Protein AF-A0A843CAL1-F1 (afdb_monomer)

Radius of gyration: 23.42 Å; Cα contacts (8 Å, |Δi|>4): 495; chains: 1; bounding box: 59×34×55 Å

Foldseek 3Di:
DVVCVVVVLWDKDFFWWKWKDFPNHTDDIFRFKKKKFDPDPPWWKWKWKDKQNHTPDTWTARIKMKTGLVNCPPVVVVQPGDRHFRPDQWIKMAGRGTPDPPGDIDIGGLQMKIKIFQIDTPHWMWIQGNNPDIDTHDTMMIIHIDPPTDIDIGNDPCPGPVNVVCVVVVVVVVLVPDDPLLNLLLVCCVVPPKDFLVVSCVVSVDPSVSSVVSVVVCVVVQQKDWDQDPVHNVTIIIHGDPDD

pLDDT: mean 89.22, std 11.06, range [35.75, 98.69]

Solvent-accessible surface area (backbone atoms only — not comparable to full-atom values): 13207 Å² total; per-residue (Å²): 107,71,70,40,64,77,63,61,57,54,48,79,46,73,32,70,25,40,25,37,27,49,67,87,40,79,57,79,64,30,61,26,30,44,32,40,30,35,72,46,90,99,36,58,23,37,33,32,40,26,50,69,88,40,79,76,49,74,51,50,14,42,26,41,36,43,25,26,26,64,14,15,73,47,66,44,36,77,59,70,36,73,73,48,56,56,85,52,73,38,30,37,38,36,62,29,74,45,74,56,85,82,73,64,68,44,78,44,56,33,86,43,46,36,35,42,31,71,42,44,44,96,75,50,32,29,39,33,39,62,85,70,52,75,41,83,47,74,40,34,40,40,40,34,65,31,84,76,56,47,80,45,81,38,76,55,87,75,71,37,70,65,43,58,45,51,52,51,52,50,50,49,52,54,56,66,72,44,58,68,65,35,51,52,51,52,52,50,29,68,78,69,38,69,37,36,68,67,53,47,22,67,75,67,72,43,56,65,68,54,46,52,51,22,49,50,55,34,44,75,72,51,53,31,44,82,42,70,30,91,91,42,76,89,42,57,26,39,32,67,44,83,86,129

Sequence (244 aa):
YVRILKKQNYAVEEVPRIGVKIDGKNVYPVLNDVAVFSSKSAMLMEHTLRVNDEEVWHDNSDGIIVSTPIGSSAYSMSAGGPMLFQDSGVFEIISVNSLDITRRPIIVSNTSSIQISDISARLHCEVVLDGLDRYKVTNMVECTQFFPPAKIIRLKKDSTAISALAKKVHLAGELLSMPPSSKLLLKTLEYEGALTQKDLSNKTLLPDRTVRLALSHLLKKGYVKKKVSIRDARQKIYEITKIE

Mean predicted aligned error: 11.41 Å

Nearest PDB structures (foldseek):
  1y3h-assembly1_A-2  TM=9.037E-01  e=2.519E-16  Mycobacterium tuberculosis
  1u0t-assembly1_A-2  TM=8.923E-01  e=2.382E-16  Mycobacterium tuberculosis
  1u0t-assembly1_B-2  TM=8.978E-01  e=4.397E-16  Mycobacterium tuberculosis
  1u0r-assembly1_A  TM=9.012E-01  e=1.199E-15  Mycobacterium tuberculosis
  4hao-assembly1_A  TM=8.951E-01  e=8.434E-15  Yersinia pestis CO92

Secondary structure (DSSP, 8-state):
-HHHHHTT-SEEEEEEEEEEEETTEE---BSSEEEEEESSTT--EEEEEEETTEEEEEEEESEEEEE-TTGGGTHHHHTTPPP--TT-SEEEEEEES-S-TT---EEEETTS-EEEEEEEESS-EEEEETTTEEEEESS-EEEEEEEEEEEEEES-TT-SHHHHHHHHHHHHHHHHTS-HHHHHHHHHHHHH-SEEHHHHHHHH---HHHHHHHHHHHHHTTSEEEEE-SS-TTSEEEEE----

Structure (mmCIF, N/CA/C/O backbone):
data_AF-A0A843CAL1-F1
#
_entry.id   AF-A0A843CAL1-F1
#
loop_
_atom_site.group_PDB
_atom_site.id
_atom_site.type_symbol
_atom_site.label_atom_id
_atom_site.label_alt_id
_atom_site.label_comp_id
_atom_site.label_asym_id
_atom_site.label_entity_id
_atom_site.label_seq_id
_atom_site.pdbx_PDB_ins_code
_atom_site.Cartn_x
_atom_site.Cartn_y
_atom_site.Cartn_z
_atom_site.occupancy
_atom_site.B_iso_or_equiv
_atom_site.auth_seq_id
_atom_site.auth_comp_id
_atom_site.auth_asym_id
_atom_site.auth_atom_id
_atom_site.pdbx_PDB_model_num
ATOM 1 N N . TYR A 1 1 ? 1.049 12.323 -26.652 1.00 63.19 1 TYR A N 1
ATOM 2 C CA . TYR A 1 1 ? -0.005 12.275 -25.617 1.00 63.19 1 TYR A CA 1
ATOM 3 C C . TYR A 1 1 ? -1.211 13.162 -25.921 1.00 63.19 1 TYR A C 1
ATOM 5 O O . TYR A 1 1 ? -2.282 12.610 -26.120 1.00 63.19 1 TYR A O 1
ATOM 13 N N . VAL A 1 2 ? -1.069 14.486 -26.086 1.00 76.19 2 VAL A N 1
ATOM 14 C CA . VAL A 1 2 ? -2.211 15.400 -26.358 1.00 76.19 2 VAL A CA 1
ATOM 15 C C . VAL A 1 2 ? -3.078 14.974 -27.557 1.00 76.19 2 VAL A C 1
ATOM 17 O O . VAL A 1 2 ? -4.299 14.990 -27.473 1.00 76.19 2 VAL A O 1
ATOM 20 N N . ARG A 1 3 ? -2.469 14.514 -28.661 1.00 76.25 3 ARG A N 1
ATOM 21 C CA . ARG A 1 3 ? -3.200 14.017 -29.846 1.00 76.25 3 ARG A CA 1
ATOM 22 C C . ARG A 1 3 ? -3.993 12.727 -29.587 1.00 76.25 3 ARG A C 1
ATOM 24 O O . ARG A 1 3 ? -5.002 12.517 -30.241 1.00 76.25 3 ARG A O 1
ATOM 31 N N . ILE A 1 4 ? -3.532 11.879 -28.664 1.00 73.44 4 ILE A N 1
ATOM 32 C CA . ILE A 1 4 ? -4.195 10.620 -28.275 1.00 73.44 4 ILE A CA 1
ATOM 33 C C . ILE A 1 4 ? -5.417 10.938 -27.410 1.00 73.44 4 ILE A C 1
ATOM 35 O O . ILE A 1 4 ? -6.506 10.460 -27.706 1.00 73.44 4 ILE A O 1
ATOM 39 N N . LEU A 1 5 ? -5.248 11.825 -26.421 1.00 78.69 5 LEU A N 1
ATOM 40 C CA . LEU A 1 5 ? -6.336 12.310 -25.567 1.00 78.69 5 LEU A CA 1
ATOM 41 C C . LEU A 1 5 ? -7.420 13.026 -26.384 1.00 78.69 5 LEU A C 1
ATOM 43 O O . LEU A 1 5 ? -8.595 12.711 -26.246 1.00 78.69 5 LEU A O 1
ATOM 47 N N . LYS A 1 6 ? -7.031 13.916 -27.311 1.00 79.94 6 LYS A N 1
ATOM 48 C CA . LYS A 1 6 ? -7.974 14.599 -28.219 1.00 79.94 6 LYS A CA 1
ATOM 49 C C . LYS A 1 6 ? -8.737 13.645 -29.142 1.00 79.94 6 LYS A C 1
ATOM 51 O O . LYS A 1 6 ? -9.849 13.958 -29.537 1.00 79.94 6 LYS A O 1
ATOM 56 N N . LYS A 1 7 ? -8.135 12.510 -29.504 1.00 84.31 7 LYS A N 1
ATOM 57 C CA . LYS A 1 7 ? -8.769 11.464 -30.321 1.00 84.31 7 LYS A CA 1
ATOM 58 C C . LYS A 1 7 ? -9.533 10.429 -29.487 1.00 84.31 7 LYS A C 1
ATOM 60 O O . LYS A 1 7 ? -10.014 9.467 -30.068 1.00 84.31 7 LYS A O 1
ATOM 65 N N . GLN A 1 8 ? -9.581 10.591 -28.160 1.00 80.25 8 GLN A N 1
ATOM 66 C CA . GLN A 1 8 ? -10.162 9.632 -27.215 1.00 80.25 8 GLN A CA 1
ATOM 67 C C . GLN A 1 8 ? -9.675 8.188 -27.410 1.00 80.25 8 GLN A C 1
ATOM 69 O O . GLN A 1 8 ? -10.385 7.229 -27.132 1.00 80.25 8 GLN A O 1
ATOM 74 N N . ASN A 1 9 ? -8.436 8.020 -27.882 1.00 84.38 9 ASN A N 1
ATOM 75 C CA . ASN A 1 9 ? -7.860 6.697 -28.096 1.00 84.38 9 ASN A CA 1
ATOM 76 C C . ASN A 1 9 ? -7.212 6.194 -26.798 1.00 84.38 9 ASN A C 1
ATOM 78 O O . ASN A 1 9 ? -5.986 6.140 -26.682 1.00 84.38 9 ASN A O 1
ATOM 82 N N . TYR A 1 10 ? -8.048 5.938 -25.796 1.00 84.31 10 TYR A N 1
ATOM 83 C CA . TYR A 1 10 ? -7.664 5.432 -24.485 1.00 84.31 10 TYR A CA 1
ATOM 84 C C . TYR A 1 10 ? -8.810 4.625 -23.870 1.00 84.31 10 TYR A C 1
ATOM 86 O O . TYR A 1 10 ? -9.975 4.840 -24.197 1.00 84.31 10 TYR A O 1
ATOM 94 N N . ALA A 1 11 ? -8.480 3.719 -22.956 1.00 84.25 11 ALA A N 1
ATOM 95 C CA . ALA A 1 11 ? -9.464 3.066 -22.102 1.00 84.25 11 ALA A CA 1
ATOM 96 C C . ALA A 1 11 ? -9.581 3.825 -20.774 1.00 84.25 11 ALA A C 1
ATOM 98 O O . ALA A 1 11 ? -8.605 4.416 -20.307 1.00 84.25 11 ALA A O 1
ATOM 99 N N . VAL A 1 12 ? -10.770 3.824 -20.178 1.00 87.62 12 VAL A N 1
ATOM 100 C CA . VAL A 1 12 ? -10.981 4.293 -18.805 1.00 87.62 12 VAL A CA 1
ATOM 101 C C . VAL A 1 12 ? -11.225 3.065 -17.946 1.00 87.62 12 VAL A C 1
ATOM 103 O O . VAL A 1 12 ? -12.115 2.277 -18.249 1.00 87.62 12 VAL A O 1
ATOM 106 N N . GLU A 1 13 ? -10.428 2.908 -16.900 1.00 87.19 13 GLU A N 1
ATOM 107 C CA . GLU A 1 13 ? -10.582 1.857 -15.900 1.00 87.19 13 GLU A CA 1
ATOM 108 C C . GLU A 1 13 ? -11.076 2.474 -14.598 1.00 87.19 13 GLU A C 1
ATOM 110 O O . GLU A 1 13 ? -10.619 3.548 -14.192 1.00 87.19 13 GLU A O 1
ATOM 115 N N . GLU A 1 14 ? -12.013 1.791 -13.954 1.00 90.75 14 GLU A N 1
ATOM 116 C CA . GLU A 1 14 ? -12.474 2.143 -12.620 1.00 90.75 14 GLU A CA 1
ATOM 117 C C . GLU A 1 14 ? -11.695 1.331 -11.598 1.00 90.75 14 GLU A C 1
ATOM 119 O O . GLU A 1 14 ? -11.554 0.118 -11.733 1.00 90.75 14 GLU A O 1
ATOM 124 N N . VAL A 1 15 ? -11.170 2.014 -10.587 1.00 91.31 15 VAL A N 1
ATOM 125 C CA . VAL A 1 15 ? -10.341 1.396 -9.556 1.00 91.31 15 VAL A CA 1
ATOM 126 C C . VAL A 1 15 ? -10.897 1.725 -8.173 1.00 91.31 15 VAL A C 1
ATOM 128 O O . VAL A 1 15 ? -11.398 2.841 -7.957 1.00 91.31 15 VAL A O 1
ATOM 131 N N . PRO A 1 16 ? -10.860 0.762 -7.237 1.00 94.19 16 PRO A N 1
ATOM 132 C CA . PRO A 1 16 ? -11.444 0.943 -5.919 1.00 94.19 16 PRO A CA 1
ATOM 133 C C . PRO A 1 16 ? -10.680 1.999 -5.117 1.00 94.19 16 PRO A C 1
ATOM 135 O O . PRO A 1 16 ? -9.477 2.195 -5.290 1.00 94.19 16 PRO A O 1
ATOM 138 N N . ARG A 1 17 ? -11.406 2.667 -4.220 1.00 96.12 17 ARG A N 1
ATOM 139 C CA . ARG A 1 17 ? -10.867 3.593 -3.221 1.00 96.12 17 ARG A CA 1
ATOM 140 C C . ARG A 1 17 ? -11.286 3.139 -1.833 1.00 96.12 17 ARG A C 1
ATOM 142 O O . ARG A 1 17 ? -12.356 2.541 -1.690 1.00 96.12 17 ARG A O 1
ATOM 149 N N . ILE A 1 18 ? -10.480 3.467 -0.830 1.00 98.06 18 ILE A N 1
ATOM 150 C CA . ILE A 1 18 ? -10.823 3.212 0.571 1.00 98.06 18 ILE A CA 1
ATOM 151 C C . ILE A 1 18 ? -11.422 4.488 1.154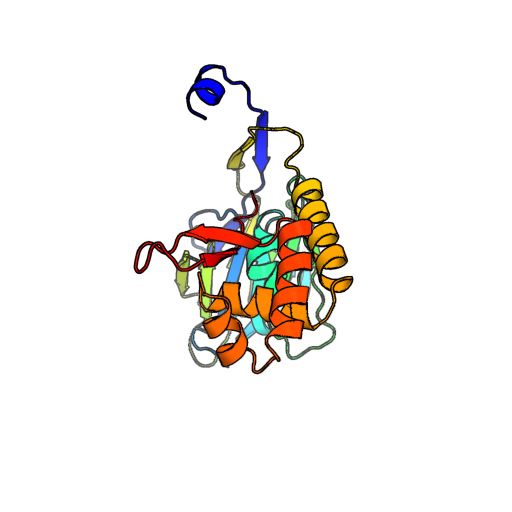 1.00 98.06 18 ILE A C 1
ATOM 153 O O . ILE A 1 18 ? -10.845 5.570 1.052 1.00 98.06 18 ILE A O 1
ATOM 157 N N . GLY A 1 19 ? -12.605 4.358 1.737 1.00 98.12 19 GLY A N 1
ATOM 158 C CA . GLY A 1 19 ? -13.254 5.370 2.553 1.00 98.12 19 GLY A CA 1
ATOM 159 C C . GLY A 1 19 ? -12.788 5.197 3.983 1.00 98.12 19 GLY A C 1
ATOM 160 O O . GLY A 1 19 ? -12.752 4.073 4.482 1.00 98.12 19 GLY A O 1
ATOM 161 N N . VAL A 1 20 ? -12.412 6.304 4.616 1.00 98.38 20 VAL A N 1
ATOM 162 C CA . VAL A 1 20 ? -11.724 6.278 5.903 1.00 98.38 20 VAL A CA 1
ATOM 163 C C . VAL A 1 20 ? -12.482 7.120 6.909 1.00 98.38 20 VAL A C 1
ATOM 165 O O . VAL A 1 20 ? -12.885 8.255 6.628 1.00 98.38 20 VAL A O 1
ATOM 168 N N . LYS A 1 21 ? -12.633 6.571 8.107 1.00 98.38 21 LYS A N 1
ATOM 169 C CA . LYS A 1 21 ? -13.172 7.276 9.259 1.00 98.38 21 LYS A CA 1
ATOM 170 C C . LYS A 1 21 ? -12.211 7.112 10.427 1.00 98.38 21 LYS A C 1
ATOM 172 O O . LYS A 1 21 ? -11.836 5.996 10.768 1.00 98.38 21 LYS A O 1
ATOM 177 N N . ILE A 1 22 ? -11.807 8.224 11.024 1.00 98.19 22 ILE A N 1
ATOM 178 C CA . ILE A 1 22 ? -10.842 8.266 12.126 1.00 98.19 22 ILE A CA 1
ATOM 179 C C . ILE A 1 22 ? -11.568 8.817 13.347 1.00 98.19 22 ILE A C 1
ATOM 181 O O . ILE A 1 22 ? -12.133 9.911 13.282 1.00 98.19 22 ILE A O 1
ATOM 185 N N . ASP A 1 23 ? -11.599 8.049 14.436 1.00 97.31 23 ASP A N 1
ATOM 186 C CA . ASP A 1 23 ? -12.305 8.389 15.679 1.00 97.31 23 ASP A CA 1
ATOM 187 C C . ASP A 1 23 ? -13.742 8.894 15.426 1.00 97.31 23 ASP A C 1
ATOM 189 O O . ASP A 1 23 ? -14.199 9.901 15.971 1.00 97.31 23 ASP A O 1
ATOM 193 N N . GLY A 1 24 ? -14.455 8.225 14.516 1.00 95.94 24 GLY A N 1
ATOM 194 C CA . GLY A 1 24 ? -15.832 8.565 14.163 1.00 95.94 24 GLY A CA 1
ATOM 195 C C . GLY A 1 24 ? -16.002 9.703 13.141 1.00 95.94 24 GLY A C 1
ATOM 196 O O . GLY A 1 24 ? -17.131 9.972 12.728 1.00 95.94 24 GLY A O 1
ATOM 197 N N . LYS A 1 25 ? -14.925 10.352 12.682 1.00 96.88 25 LYS A N 1
ATOM 198 C CA . LYS A 1 25 ? -14.975 11.438 11.688 1.00 96.88 25 LYS A CA 1
ATOM 199 C C . LYS A 1 25 ? -14.538 10.961 10.309 1.00 96.88 25 LYS A C 1
ATOM 201 O O . LYS A 1 25 ? -13.462 10.391 10.164 1.00 96.88 25 LYS A O 1
ATOM 206 N N . ASN A 1 26 ? -15.349 11.241 9.291 1.00 96.69 26 ASN A N 1
ATOM 207 C CA . ASN A 1 26 ? -14.985 10.954 7.904 1.00 96.69 26 ASN A CA 1
ATOM 208 C C . ASN A 1 26 ? -13.831 11.855 7.454 1.00 96.69 26 ASN A C 1
ATOM 210 O O . ASN A 1 26 ? -13.848 13.063 7.705 1.00 96.69 26 ASN A O 1
ATOM 214 N N . VAL A 1 27 ? -12.871 11.267 6.748 1.00 96.19 27 VAL A N 1
ATOM 215 C CA . VAL A 1 27 ? -11.785 11.984 6.069 1.00 96.19 27 VAL A CA 1
ATOM 216 C C . VAL A 1 27 ? -11.822 11.691 4.568 1.00 96.19 27 VAL A C 1
ATOM 218 O O . VAL A 1 27 ? -12.734 11.023 4.072 1.00 96.19 27 VAL A O 1
ATOM 221 N N . TYR A 1 28 ? -10.871 12.246 3.816 1.00 93.31 28 TYR A N 1
ATOM 222 C CA . TYR A 1 28 ? -10.809 12.030 2.375 1.00 93.31 28 TYR A CA 1
ATOM 223 C C . TYR A 1 28 ? -10.534 10.557 2.036 1.00 93.31 28 TYR A C 1
ATOM 225 O O . TYR A 1 28 ? -9.773 9.894 2.744 1.00 93.31 28 TYR A O 1
ATOM 233 N N . PRO A 1 29 ? -11.142 10.034 0.957 1.00 96.44 29 PRO A N 1
ATOM 234 C CA . PRO A 1 29 ? -10.864 8.684 0.500 1.00 96.44 29 PRO A CA 1
ATOM 235 C C . PRO A 1 29 ? -9.468 8.595 -0.114 1.00 96.44 29 PRO A C 1
ATOM 237 O O . PRO A 1 29 ? -9.009 9.538 -0.761 1.00 96.44 29 PRO A O 1
ATOM 240 N N . VAL A 1 30 ? -8.853 7.425 0.009 1.00 96.75 30 VAL A N 1
ATOM 241 C CA . VAL A 1 30 ? -7.492 7.160 -0.471 1.00 96.75 30 VAL A CA 1
ATOM 242 C C . VAL A 1 30 ? -7.480 6.214 -1.665 1.00 96.75 30 VAL A C 1
ATOM 244 O O . VAL A 1 30 ? -8.412 5.420 -1.861 1.00 96.75 30 VAL A O 1
ATOM 247 N N . LEU A 1 31 ? -6.433 6.314 -2.484 1.00 95.38 31 LEU A N 1
ATOM 248 C CA . LEU A 1 31 ? -6.256 5.491 -3.680 1.00 95.38 31 LEU A CA 1
ATOM 249 C C . LEU A 1 31 ? -5.380 4.260 -3.427 1.00 95.38 31 LEU A C 1
ATOM 251 O O . LEU A 1 31 ? -5.664 3.206 -3.991 1.00 95.38 31 LEU A O 1
ATOM 255 N N . ASN A 1 32 ? -4.331 4.386 -2.620 1.00 95.75 32 ASN A N 1
ATOM 256 C CA . ASN A 1 32 ? -3.344 3.349 -2.352 1.00 95.75 32 ASN A CA 1
ATOM 257 C C . ASN A 1 32 ? -3.617 2.679 -1.012 1.00 95.75 32 ASN A C 1
ATOM 259 O O . ASN A 1 32 ? -3.982 1.508 -0.988 1.00 95.75 32 ASN A O 1
ATOM 263 N N . ASP A 1 33 ? -3.406 3.386 0.092 1.00 97.00 33 ASP A N 1
ATOM 264 C CA . ASP A 1 33 ? -3.388 2.774 1.412 1.00 97.00 33 ASP A CA 1
ATOM 265 C C . ASP A 1 33 ? -3.730 3.739 2.551 1.00 97.00 33 ASP A C 1
ATOM 267 O O . ASP A 1 33 ? -3.554 4.959 2.488 1.00 97.00 33 ASP A O 1
ATOM 271 N N . VAL A 1 34 ? -4.256 3.129 3.610 1.00 98.25 34 VAL A N 1
ATOM 272 C CA . VAL A 1 34 ? -4.423 3.696 4.942 1.00 98.25 34 VAL A CA 1
ATOM 273 C C . VAL A 1 34 ? -3.447 2.963 5.836 1.00 98.25 34 VAL A C 1
ATOM 275 O O . VAL A 1 34 ? -3.546 1.746 5.986 1.00 98.25 34 VAL A O 1
ATOM 278 N N . ALA A 1 35 ? -2.513 3.680 6.435 1.00 97.62 35 ALA A N 1
ATOM 279 C CA . ALA A 1 35 ? -1.532 3.072 7.313 1.00 97.62 35 ALA A CA 1
ATOM 280 C C . ALA A 1 35 ? -1.600 3.694 8.702 1.00 97.62 35 ALA A C 1
ATOM 282 O O . ALA A 1 35 ? -1.586 4.913 8.834 1.00 97.62 35 ALA A O 1
ATOM 283 N N . VAL A 1 36 ? -1.676 2.869 9.736 1.00 97.88 36 VAL A N 1
ATOM 284 C CA . VAL A 1 36 ? -1.662 3.305 11.131 1.00 97.88 36 VAL A CA 1
ATOM 285 C C . VAL A 1 36 ? -0.305 2.952 11.710 1.00 97.88 36 VAL A C 1
ATOM 287 O O . VAL A 1 36 ? 0.088 1.792 11.670 1.00 97.88 36 VAL A O 1
ATOM 290 N N . PHE A 1 37 ? 0.405 3.946 12.231 1.00 96.69 37 PHE A N 1
ATOM 291 C CA . PHE A 1 37 ? 1.724 3.777 12.837 1.00 96.69 37 PHE A CA 1
ATOM 292 C C . PHE A 1 37 ? 1.796 4.461 14.188 1.00 96.69 37 PHE A C 1
ATOM 294 O O . PHE A 1 37 ? 1.088 5.438 14.448 1.00 96.69 37 PHE A O 1
ATOM 301 N N . SER A 1 38 ? 2.743 4.029 15.014 1.00 94.88 38 SER A N 1
ATOM 302 C CA . SER A 1 38 ? 3.204 4.872 16.110 1.00 94.88 38 SER A CA 1
ATOM 303 C C . SER A 1 38 ? 3.835 6.165 15.564 1.00 94.88 38 SER A C 1
ATOM 305 O O . SER A 1 38 ? 4.477 6.196 14.511 1.00 94.88 38 SER A O 1
ATOM 307 N N . SER A 1 39 ? 3.663 7.277 16.280 1.00 92.69 39 SER A N 1
ATOM 308 C CA . SER A 1 39 ? 4.162 8.588 15.837 1.00 92.69 39 SER A CA 1
ATOM 309 C C . SER A 1 39 ? 5.682 8.719 15.852 1.00 92.69 39 SER A C 1
ATOM 311 O O . SER A 1 39 ? 6.245 9.666 15.298 1.00 92.69 39 SER A O 1
ATOM 313 N N . LYS A 1 40 ? 6.368 7.774 16.495 1.00 90.25 40 LYS A N 1
ATOM 314 C CA . LYS A 1 40 ? 7.817 7.751 16.609 1.00 90.25 40 LYS A CA 1
ATOM 315 C C . LYS A 1 40 ? 8.335 6.389 16.183 1.00 90.25 40 LYS A C 1
ATOM 317 O O . LYS A 1 40 ? 7.940 5.372 16.735 1.00 90.25 40 LYS A O 1
ATOM 322 N N . SER A 1 41 ? 9.285 6.408 15.253 1.00 84.19 41 SER A N 1
ATOM 323 C CA . SER A 1 41 ? 9.974 5.204 14.785 1.00 84.19 41 SER A CA 1
ATOM 324 C C . SER A 1 41 ? 10.541 4.376 15.946 1.00 84.19 41 SER A C 1
ATOM 326 O O . SER A 1 41 ? 10.989 4.938 16.953 1.00 84.19 41 SER A O 1
ATOM 328 N N . ALA A 1 42 ? 10.535 3.051 15.774 1.00 80.81 42 ALA A N 1
ATOM 329 C CA . ALA A 1 42 ? 10.950 2.057 16.764 1.00 80.81 42 ALA A CA 1
ATOM 330 C C . ALA A 1 42 ? 10.137 2.088 18.076 1.00 80.81 42 ALA A C 1
ATOM 332 O O . ALA A 1 42 ? 10.659 1.772 19.148 1.00 80.81 42 ALA A O 1
ATOM 333 N N . MET A 1 43 ? 8.863 2.484 18.006 1.00 90.12 43 MET A N 1
ATOM 334 C CA . MET A 1 43 ? 7.900 2.297 19.091 1.00 90.12 43 MET A CA 1
ATOM 335 C C . MET A 1 43 ? 6.751 1.421 18.608 1.00 90.12 43 MET A C 1
ATOM 337 O O . MET A 1 43 ? 6.179 1.681 17.553 1.00 90.12 43 MET A O 1
ATOM 341 N N . LEU A 1 44 ? 6.398 0.422 19.411 1.00 93.94 44 LEU A N 1
ATOM 342 C CA . LEU A 1 44 ? 5.275 -0.455 19.114 1.00 93.94 44 LEU A CA 1
ATOM 343 C C . LEU A 1 44 ? 3.947 0.252 19.394 1.00 93.94 44 LEU A C 1
ATOM 345 O O . LEU A 1 44 ? 3.837 1.053 20.332 1.00 93.94 44 LEU A O 1
ATOM 349 N N . MET A 1 45 ? 2.954 -0.090 18.585 1.00 96.00 45 MET A N 1
ATOM 350 C CA . MET A 1 45 ? 1.547 0.157 18.837 1.00 96.00 45 MET A CA 1
ATOM 351 C C . MET A 1 45 ? 0.797 -1.164 19.008 1.00 96.00 45 MET A C 1
ATOM 353 O O . MET A 1 45 ? 1.015 -2.135 18.278 1.00 96.00 45 MET A O 1
ATOM 357 N N . GLU A 1 46 ? -0.099 -1.161 19.978 1.00 97.25 46 GLU A N 1
ATOM 358 C CA . GLU A 1 46 ? -1.088 -2.192 20.236 1.00 97.25 46 GLU A CA 1
ATOM 359 C C . GLU A 1 46 ? -2.366 -1.851 19.460 1.00 97.25 46 GLU A C 1
ATOM 361 O O . GLU A 1 46 ? -2.714 -0.671 19.328 1.00 97.25 46 GLU A O 1
ATOM 366 N N . HIS A 1 47 ? -3.015 -2.859 18.879 1.00 97.50 47 HIS A N 1
ATOM 367 C CA . HIS A 1 47 ? -4.286 -2.701 18.176 1.00 97.50 47 HIS A CA 1
ATOM 368 C C . HIS A 1 47 ? -5.024 -4.035 18.023 1.00 97.50 47 HIS A C 1
ATOM 370 O O . HIS A 1 47 ? -4.418 -5.108 17.966 1.00 97.50 47 HIS A O 1
ATOM 376 N N . THR A 1 48 ? -6.337 -3.943 17.843 1.00 98.06 48 THR A N 1
ATOM 377 C CA . THR A 1 48 ? -7.216 -5.052 17.468 1.00 98.06 48 THR A CA 1
ATOM 378 C C . THR A 1 48 ? -7.689 -4.863 16.029 1.00 98.06 48 THR A C 1
ATOM 380 O O . THR A 1 48 ? -8.184 -3.797 15.665 1.00 98.06 48 THR A O 1
ATOM 383 N N . LEU A 1 49 ? -7.565 -5.900 15.202 1.00 98.19 49 LEU A N 1
ATOM 384 C CA . LEU A 1 49 ? -8.134 -5.946 13.858 1.00 98.19 49 LEU A CA 1
ATOM 385 C C . LEU A 1 49 ? -9.480 -6.674 13.889 1.00 98.19 49 LEU A C 1
ATOM 387 O O . LEU A 1 49 ? -9.553 -7.837 14.294 1.00 98.19 49 LEU A O 1
ATOM 391 N N . ARG A 1 50 ? -10.522 -6.022 13.372 1.00 98.50 50 ARG A N 1
ATOM 392 C CA . ARG A 1 50 ? -11.831 -6.622 13.106 1.00 98.50 50 ARG A CA 1
ATOM 393 C C . ARG A 1 50 ? -12.178 -6.517 11.626 1.00 98.50 50 ARG A C 1
ATOM 395 O O . ARG A 1 50 ? -11.922 -5.492 10.991 1.00 98.50 50 ARG A O 1
ATOM 402 N N . VAL A 1 51 ? -12.783 -7.565 11.080 1.00 98.25 51 VAL A N 1
ATOM 403 C CA . VAL A 1 51 ? -13.318 -7.585 9.713 1.00 98.25 51 VAL A CA 1
ATOM 404 C C . VAL A 1 51 ? -14.768 -8.037 9.788 1.00 98.25 51 VAL A C 1
ATOM 406 O O . VAL A 1 51 ? -15.041 -9.111 10.312 1.00 98.25 51 VAL A O 1
ATOM 409 N N . ASN A 1 52 ? -15.695 -7.231 9.266 1.00 97.50 52 ASN A N 1
ATOM 410 C CA . ASN A 1 52 ? -17.138 -7.481 9.363 1.00 97.50 52 ASN A CA 1
ATOM 411 C C . ASN A 1 52 ? -17.592 -7.730 10.814 1.00 97.50 52 ASN A C 1
ATOM 413 O O . ASN A 1 52 ? -18.307 -8.687 11.089 1.00 97.50 52 ASN A O 1
ATOM 417 N N . ASP A 1 53 ? -17.126 -6.881 11.735 1.00 95.50 53 ASP A N 1
ATOM 418 C CA . ASP A 1 53 ? -17.384 -6.935 13.184 1.00 95.50 53 ASP A CA 1
ATOM 419 C C . ASP A 1 53 ? -16.818 -8.166 13.927 1.00 95.50 53 ASP A C 1
ATOM 421 O O . ASP A 1 53 ? -16.860 -8.220 15.159 1.00 95.50 53 ASP A O 1
ATOM 425 N N . GLU A 1 54 ? -16.194 -9.110 13.219 1.00 97.50 54 GLU A N 1
ATOM 426 C CA . GLU A 1 54 ? -15.502 -10.253 13.813 1.00 97.50 54 GLU A CA 1
ATOM 427 C C . GLU A 1 54 ? -14.043 -9.913 14.123 1.00 97.50 54 GLU A C 1
ATOM 429 O O . GLU A 1 54 ? -13.313 -9.382 13.283 1.00 97.50 54 GLU A O 1
ATOM 434 N N . GLU A 1 55 ? -13.604 -10.223 15.343 1.00 97.75 55 GLU A N 1
ATOM 435 C CA . GLU A 1 55 ? -12.211 -10.052 15.746 1.00 97.75 55 GLU A CA 1
ATOM 436 C C . GLU A 1 55 ? -11.320 -11.079 15.056 1.00 97.75 55 GLU A C 1
ATOM 438 O O . GLU A 1 55 ? -11.480 -12.285 15.231 1.00 97.75 55 GLU A O 1
ATOM 443 N N . VAL A 1 56 ? -10.365 -10.580 14.277 1.00 96.12 56 VAL A N 1
ATOM 444 C CA . VAL A 1 56 ? -9.392 -11.410 13.570 1.00 96.12 56 VAL A CA 1
ATOM 445 C C . VAL A 1 56 ? -8.184 -11.652 14.462 1.00 96.12 56 VAL A C 1
ATOM 447 O O . VAL A 1 56 ? -7.736 -12.789 14.612 1.00 96.12 56 VAL A O 1
ATOM 450 N N . TRP A 1 57 ? -7.644 -10.579 15.044 1.00 95.81 57 TRP A N 1
ATOM 451 C CA . TRP A 1 57 ? -6.546 -10.671 15.993 1.00 95.81 57 TRP A CA 1
ATOM 452 C C . TRP A 1 57 ? -6.330 -9.395 16.796 1.00 95.81 57 TRP A C 1
ATOM 454 O O . TRP A 1 57 ? -6.760 -8.307 16.420 1.00 95.81 57 TRP A O 1
ATOM 464 N N . HIS A 1 58 ? -5.527 -9.552 17.840 1.00 96.25 58 HIS A N 1
ATOM 465 C CA . HIS A 1 58 ? -4.880 -8.490 18.585 1.00 96.25 58 HIS A CA 1
ATOM 466 C C . HIS A 1 58 ? -3.358 -8.560 18.368 1.00 96.25 58 HIS A C 1
ATOM 468 O O . HIS A 1 58 ? -2.779 -9.654 18.377 1.00 96.25 58 HIS A O 1
ATOM 474 N N . ASP A 1 59 ? -2.701 -7.424 18.133 1.00 95.81 59 ASP A N 1
ATOM 475 C CA . ASP A 1 59 ? -1.295 -7.388 17.723 1.00 95.81 59 ASP A CA 1
ATOM 476 C C . ASP A 1 59 ? -0.503 -6.215 18.328 1.00 95.81 59 ASP A C 1
ATOM 478 O O . ASP A 1 59 ? -1.034 -5.134 18.576 1.00 95.81 59 ASP A O 1
ATOM 482 N N . ASN A 1 60 ? 0.800 -6.445 18.525 1.00 96.25 60 ASN A N 1
ATOM 483 C CA . ASN A 1 60 ? 1.799 -5.441 18.886 1.00 96.25 60 ASN A CA 1
ATOM 484 C C . ASN A 1 60 ? 2.813 -5.340 17.742 1.00 96.25 60 ASN A C 1
ATOM 486 O O . ASN A 1 60 ? 3.542 -6.293 17.460 1.00 96.25 60 ASN A O 1
ATOM 490 N N . SER A 1 61 ? 2.859 -4.190 17.077 1.00 95.25 61 SER A N 1
ATOM 491 C CA . SER A 1 61 ? 3.596 -4.011 15.817 1.00 95.25 61 SER A CA 1
ATOM 492 C C . SER A 1 61 ? 4.073 -2.569 15.655 1.00 95.25 61 SER A C 1
ATOM 494 O O . SER A 1 61 ? 3.661 -1.697 16.420 1.00 95.25 61 SER A O 1
ATOM 496 N N . ASP A 1 62 ? 4.906 -2.285 14.655 1.00 95.31 62 ASP A N 1
ATOM 497 C CA . ASP A 1 62 ? 5.205 -0.892 14.295 1.00 95.31 62 ASP A CA 1
ATOM 498 C C . ASP A 1 62 ? 3.964 -0.193 13.712 1.00 95.31 62 ASP A C 1
ATOM 500 O O . ASP A 1 62 ? 3.813 1.026 13.849 1.00 95.31 62 ASP A O 1
ATOM 504 N N . GLY A 1 63 ? 3.070 -0.958 13.078 1.00 95.62 63 GLY A N 1
ATOM 505 C CA . GLY A 1 63 ? 1.826 -0.459 12.514 1.00 95.62 63 GLY A CA 1
ATOM 506 C C . GLY A 1 63 ? 1.044 -1.490 11.709 1.00 95.62 63 GLY A C 1
ATOM 507 O O . GLY A 1 63 ? 1.431 -2.648 11.598 1.00 95.62 63 GLY A O 1
ATOM 508 N N . ILE A 1 64 ? -0.045 -1.048 11.092 1.00 97.75 64 ILE A N 1
ATOM 509 C CA . ILE A 1 64 ? -0.905 -1.861 10.226 1.00 97.75 64 ILE A CA 1
ATOM 510 C C . ILE A 1 64 ? -1.313 -1.055 8.989 1.00 97.75 64 ILE A C 1
ATOM 512 O O . ILE A 1 64 ? -1.564 0.146 9.071 1.00 97.75 64 ILE A O 1
ATOM 516 N N . ILE A 1 65 ? -1.364 -1.706 7.830 1.00 98.31 65 ILE A N 1
ATOM 517 C CA . ILE A 1 65 ? -1.696 -1.104 6.538 1.00 98.31 65 ILE A CA 1
ATOM 518 C C . ILE A 1 65 ? -2.940 -1.791 5.981 1.00 98.31 65 ILE A C 1
ATOM 520 O O . ILE A 1 65 ? -2.978 -3.016 5.899 1.00 98.31 65 ILE A O 1
ATOM 524 N N . VAL A 1 66 ? -3.919 -1.002 5.545 1.00 98.38 66 VAL A N 1
ATOM 525 C CA . VAL A 1 66 ? -5.030 -1.434 4.691 1.00 98.38 66 VAL A CA 1
ATOM 526 C C . VAL A 1 66 ? -4.805 -0.850 3.302 1.00 98.38 66 VAL A C 1
ATOM 528 O O . VAL A 1 66 ? -4.724 0.367 3.147 1.00 98.38 66 VAL A O 1
ATOM 531 N N . SER A 1 67 ? -4.687 -1.699 2.287 1.00 98.12 67 SER A N 1
ATOM 532 C CA . SER A 1 67 ? -4.270 -1.313 0.941 1.00 98.12 67 SER A CA 1
ATOM 533 C C . SER A 1 67 ? -5.276 -1.729 -0.129 1.00 98.12 67 SER A C 1
ATOM 535 O O . SER A 1 67 ? -5.908 -2.786 -0.058 1.00 98.12 67 SER A O 1
ATOM 537 N N . THR A 1 68 ? -5.424 -0.890 -1.152 1.00 97.25 68 THR A N 1
ATOM 538 C CA . THR A 1 68 ? -6.099 -1.248 -2.400 1.00 97.25 68 THR A CA 1
ATOM 539 C C . THR A 1 68 ? -5.179 -2.104 -3.272 1.00 97.25 68 THR A C 1
ATOM 541 O O . THR A 1 68 ? -3.960 -2.126 -3.082 1.00 97.25 68 THR A O 1
ATOM 544 N N . PRO A 1 69 ? -5.703 -2.735 -4.334 1.00 94.75 69 PRO A N 1
ATOM 545 C CA . PRO A 1 69 ? -4.854 -3.439 -5.282 1.00 94.75 69 PRO A CA 1
ATOM 546 C C . PRO A 1 69 ? -3.815 -2.539 -5.969 1.00 94.75 69 PRO A C 1
ATOM 548 O O . PRO A 1 69 ? -2.742 -3.014 -6.335 1.00 94.75 69 PRO A O 1
ATOM 551 N N . ILE A 1 70 ? -4.078 -1.234 -6.120 1.00 92.19 70 ILE A N 1
ATOM 552 C CA . ILE A 1 70 ? -3.075 -0.278 -6.619 1.00 92.19 70 ILE A CA 1
ATOM 553 C C . ILE A 1 70 ? -1.971 -0.073 -5.574 1.00 92.19 70 ILE A C 1
ATOM 555 O O . ILE A 1 70 ? -0.783 -0.142 -5.916 1.00 92.19 70 ILE A O 1
ATOM 559 N N . GLY A 1 71 ? -2.365 0.129 -4.314 1.00 93.19 71 GLY A N 1
ATOM 560 C CA . GLY A 1 71 ? -1.461 0.314 -3.182 1.00 93.19 71 GLY A CA 1
ATOM 561 C C . GLY A 1 71 ? -0.625 -0.920 -2.832 1.00 93.19 71 GLY A C 1
ATOM 562 O O . GLY A 1 71 ? 0.463 -0.764 -2.282 1.00 93.19 71 GLY A O 1
ATOM 563 N N . SER A 1 72 ? -1.038 -2.122 -3.253 1.00 93.12 72 SER A N 1
ATOM 564 C CA . SER A 1 72 ? -0.279 -3.372 -3.056 1.00 93.12 72 SER A CA 1
ATOM 565 C C . SER A 1 72 ? 1.143 -3.341 -3.634 1.00 93.12 72 SER A C 1
ATOM 567 O O . SER A 1 72 ? 1.998 -4.131 -3.254 1.00 93.12 72 SER A O 1
ATOM 569 N N . SER A 1 73 ? 1.420 -2.412 -4.558 1.00 87.25 73 SER A N 1
ATOM 570 C CA . SER A 1 73 ? 2.746 -2.184 -5.151 1.00 87.25 73 SER A CA 1
ATOM 571 C C . SE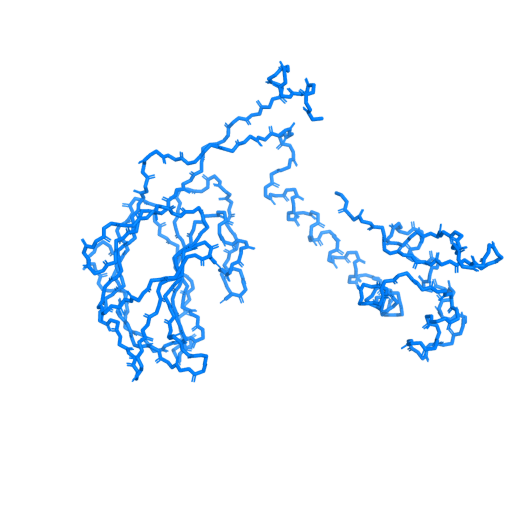R A 1 73 ? 3.540 -1.032 -4.512 1.00 87.25 73 SER A C 1
ATOM 573 O O . SER A 1 73 ? 4.660 -0.747 -4.945 1.00 87.25 73 SER A O 1
ATOM 575 N N . ALA A 1 74 ? 2.958 -0.366 -3.511 1.00 89.00 74 ALA A N 1
ATOM 576 C CA . ALA A 1 74 ? 3.510 0.773 -2.787 1.00 89.00 74 ALA A CA 1
ATOM 577 C C . ALA A 1 74 ? 4.059 0.333 -1.418 1.00 89.00 74 ALA A C 1
ATOM 579 O O . ALA A 1 74 ? 4.973 -0.498 -1.358 1.00 89.00 74 ALA A O 1
ATOM 580 N N . TYR A 1 75 ? 3.551 0.898 -0.316 1.00 89.94 75 TYR A N 1
ATOM 581 C CA . TYR A 1 75 ? 4.102 0.605 1.003 1.00 89.94 75 TYR A CA 1
ATOM 582 C C . TYR A 1 75 ? 3.790 -0.831 1.438 1.00 89.94 75 TYR A C 1
ATOM 584 O O . TYR A 1 75 ? 4.690 -1.516 1.925 1.00 89.94 75 TYR A O 1
ATOM 592 N N . SER A 1 76 ? 2.585 -1.326 1.134 1.00 91.12 76 SER A N 1
ATOM 593 C CA . SER A 1 76 ? 2.207 -2.736 1.320 1.00 91.12 76 SER A CA 1
ATOM 594 C C . SER A 1 76 ? 3.295 -3.706 0.810 1.00 91.12 76 SER A C 1
ATOM 596 O O . SER A 1 76 ? 3.787 -4.541 1.571 1.00 91.12 76 SER A O 1
ATOM 598 N N . MET A 1 77 ? 3.785 -3.519 -0.424 1.00 89.50 77 MET A N 1
ATOM 599 C CA . MET A 1 77 ? 4.843 -4.363 -1.002 1.00 89.50 77 MET A CA 1
ATOM 600 C C . MET A 1 77 ? 6.128 -4.357 -0.168 1.00 89.50 77 MET A C 1
ATOM 602 O O . MET A 1 77 ? 6.796 -5.379 -0.022 1.00 89.50 77 MET A O 1
ATOM 606 N N . SER A 1 78 ? 6.495 -3.190 0.365 1.00 88.19 78 SER A N 1
ATOM 607 C CA . SER A 1 78 ? 7.717 -3.029 1.163 1.00 88.19 78 SER A CA 1
ATOM 608 C C . SER A 1 78 ? 7.568 -3.641 2.557 1.00 88.19 78 SER A C 1
ATOM 610 O O . SER A 1 78 ? 8.555 -4.105 3.120 1.00 88.19 78 SER A O 1
ATOM 612 N N . ALA A 1 79 ? 6.341 -3.688 3.081 1.00 90.50 79 ALA A N 1
ATOM 613 C CA . ALA A 1 79 ? 5.982 -4.362 4.326 1.00 90.50 79 ALA A CA 1
ATOM 614 C C . ALA A 1 79 ? 5.811 -5.890 4.170 1.00 90.50 79 ALA A C 1
ATOM 616 O O . ALA A 1 79 ? 5.508 -6.575 5.143 1.00 90.50 79 ALA A O 1
ATOM 617 N N . GLY A 1 80 ? 6.028 -6.442 2.969 1.00 90.06 80 GLY A N 1
ATOM 618 C CA . GLY A 1 80 ? 5.942 -7.882 2.70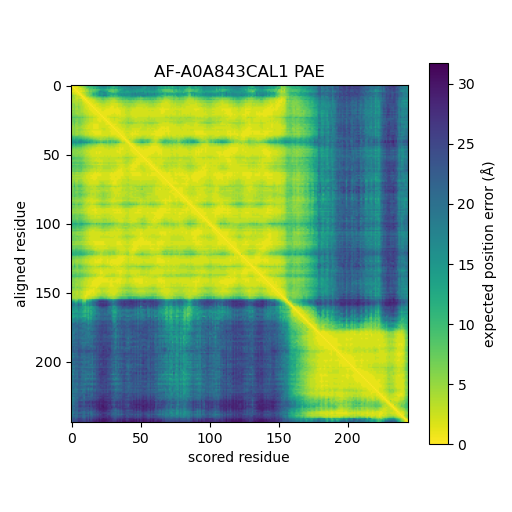2 1.00 90.06 80 GLY A CA 1
ATOM 619 C C . GLY A 1 80 ? 4.587 -8.361 2.172 1.00 90.06 80 GLY A C 1
ATOM 620 O O . GLY A 1 80 ? 4.338 -9.568 2.159 1.00 90.06 80 GLY A O 1
ATOM 621 N N . GLY A 1 81 ? 3.729 -7.442 1.726 1.00 92.38 81 GLY A N 1
ATOM 622 C CA . GLY A 1 81 ? 2.460 -7.742 1.068 1.00 92.38 81 GLY A CA 1
ATOM 623 C C . GLY A 1 81 ? 2.600 -8.415 -0.297 1.00 92.38 81 GLY A C 1
ATOM 624 O O . GLY A 1 81 ? 3.536 -8.095 -1.044 1.00 92.38 81 GLY A O 1
ATOM 625 N N . PRO A 1 82 ? 1.701 -9.347 -0.673 1.00 91.44 82 PRO A N 1
ATOM 626 C CA . PRO A 1 82 ? 1.551 -9.752 -2.060 1.00 91.44 82 PRO A CA 1
ATOM 627 C C . PRO A 1 82 ? 1.114 -8.579 -2.936 1.00 91.44 82 PRO A C 1
ATOM 629 O O . PRO A 1 82 ? 0.228 -7.801 -2.614 1.00 91.44 82 PRO A O 1
ATOM 632 N N . MET A 1 83 ? 1.660 -8.519 -4.140 1.00 89.31 83 MET A N 1
ATOM 633 C CA . MET A 1 83 ? 1.146 -7.584 -5.126 1.00 89.31 83 MET A CA 1
ATOM 634 C C . MET A 1 83 ? -0.099 -8.161 -5.814 1.00 89.31 83 MET A C 1
ATOM 636 O O . MET A 1 83 ? -0.129 -9.316 -6.249 1.00 89.31 83 MET A O 1
ATOM 640 N N . LEU A 1 84 ? -1.107 -7.305 -5.945 1.00 90.81 84 LEU A N 1
ATOM 641 C CA . LEU A 1 84 ? -2.437 -7.615 -6.445 1.00 90.81 84 LEU A CA 1
ATOM 642 C C . LEU A 1 84 ? -2.663 -7.029 -7.844 1.00 90.81 84 LEU A C 1
ATOM 644 O O . LEU A 1 84 ? -2.087 -6.007 -8.227 1.00 90.81 84 LEU A O 1
ATOM 648 N N . PHE A 1 85 ? -3.543 -7.662 -8.619 1.00 86.50 85 PHE A N 1
ATOM 649 C CA . PHE A 1 85 ? -3.981 -7.102 -9.895 1.00 86.50 85 PHE A CA 1
ATOM 650 C C . PHE A 1 85 ? -4.977 -5.967 -9.670 1.00 86.50 85 PHE A C 1
ATOM 652 O O . PHE A 1 85 ? -5.887 -6.085 -8.855 1.00 86.50 85 PHE A O 1
ATOM 659 N N . GLN A 1 86 ? -4.806 -4.863 -10.397 1.00 83.88 86 GLN A N 1
ATOM 660 C CA . GLN A 1 86 ? -5.518 -3.605 -10.141 1.00 83.88 86 GLN A CA 1
ATOM 661 C C . GLN A 1 86 ? -7.043 -3.689 -10.315 1.00 83.88 86 GLN A C 1
ATOM 663 O O . GLN A 1 86 ? -7.763 -2.885 -9.731 1.00 83.88 86 GLN A O 1
ATOM 668 N N . ASP A 1 87 ? -7.521 -4.654 -11.095 1.00 81.75 87 ASP A N 1
ATOM 669 C CA . ASP A 1 87 ? -8.930 -4.969 -11.343 1.00 81.75 87 ASP A CA 1
ATOM 670 C C . ASP A 1 87 ? -9.544 -5.912 -10.291 1.00 81.75 87 ASP A C 1
ATOM 672 O O . ASP A 1 87 ? -10.721 -6.263 -10.381 1.00 81.75 87 ASP A O 1
ATOM 676 N N . SER 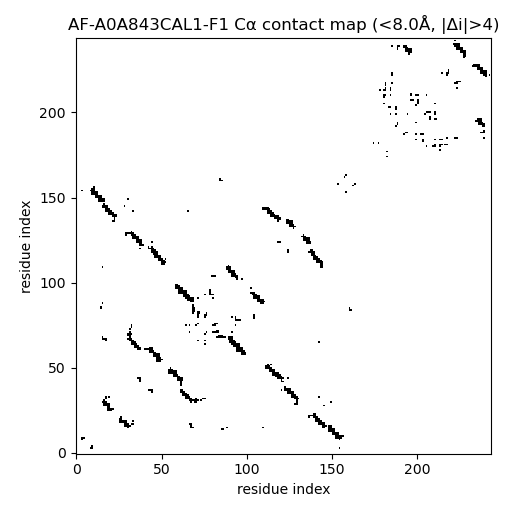A 1 88 ? -8.777 -6.312 -9.272 1.00 89.56 88 SER A N 1
ATOM 677 C CA . SER A 1 88 ? -9.260 -7.201 -8.214 1.00 89.56 88 SER A CA 1
ATOM 678 C C . SER A 1 88 ? -10.235 -6.478 -7.279 1.00 89.56 88 SER A C 1
ATOM 680 O O . SER A 1 88 ? -9.955 -5.395 -6.769 1.00 89.56 88 SER A O 1
ATOM 682 N N . GLY A 1 89 ? -11.375 -7.102 -6.985 1.00 93.12 89 GLY A N 1
ATOM 683 C CA . GLY A 1 89 ? -12.381 -6.584 -6.050 1.00 93.12 89 GLY A CA 1
ATOM 684 C C . GLY A 1 89 ? -12.042 -6.832 -4.577 1.00 93.12 89 GLY A C 1
ATOM 685 O O . GLY A 1 89 ? -12.879 -7.342 -3.839 1.00 93.12 89 GLY A O 1
ATOM 686 N N . VAL A 1 90 ? -10.816 -6.534 -4.147 1.00 97.12 90 VAL A N 1
ATOM 687 C CA . VAL A 1 90 ? -10.312 -6.899 -2.810 1.00 97.12 90 VAL A CA 1
ATOM 688 C C . VAL A 1 90 ? -9.573 -5.749 -2.134 1.00 97.12 90 VAL A C 1
ATOM 690 O O . VAL A 1 90 ? -9.103 -4.830 -2.804 1.00 97.12 90 VAL A O 1
ATOM 693 N N . PHE A 1 91 ? -9.443 -5.836 -0.814 1.00 98.00 91 PHE A N 1
ATOM 694 C CA . PHE A 1 91 ? -8.481 -5.075 -0.023 1.00 98.00 91 PHE A CA 1
ATOM 695 C C . PHE A 1 91 ? -7.481 -6.016 0.637 1.00 98.00 91 PHE A C 1
ATOM 697 O O . PHE A 1 91 ? -7.764 -7.189 0.881 1.00 98.00 91 PHE A O 1
ATOM 704 N N . GLU A 1 92 ? -6.305 -5.482 0.917 1.00 97.81 92 GLU A N 1
ATOM 705 C CA . GLU A 1 92 ? -5.205 -6.170 1.576 1.00 97.81 92 GLU A CA 1
ATOM 706 C C . GLU A 1 92 ? -4.953 -5.548 2.948 1.00 97.81 92 GLU A C 1
ATOM 708 O O . GLU A 1 92 ? -5.008 -4.329 3.088 1.00 97.81 92 GLU A O 1
ATOM 713 N N . ILE A 1 93 ? -4.663 -6.371 3.951 1.00 98.19 93 ILE A N 1
ATOM 714 C CA . ILE A 1 93 ? -4.358 -5.945 5.316 1.00 98.19 93 ILE A CA 1
ATOM 715 C C . ILE A 1 93 ? -3.023 -6.560 5.730 1.00 98.19 93 ILE A C 1
ATOM 717 O O . ILE A 1 93 ? -2.859 -7.779 5.674 1.00 98.19 93 ILE A O 1
ATOM 721 N N . ILE A 1 94 ? -2.071 -5.732 6.156 1.00 96.94 94 ILE A N 1
ATOM 722 C CA . ILE A 1 94 ? -0.712 -6.149 6.528 1.00 96.94 94 ILE A CA 1
ATOM 723 C C . ILE A 1 94 ? -0.321 -5.522 7.852 1.00 96.94 94 ILE A C 1
ATOM 725 O O . ILE A 1 94 ? -0.375 -4.305 7.994 1.00 96.94 94 ILE A O 1
ATOM 729 N N . SER A 1 95 ? 0.160 -6.343 8.781 1.00 95.88 95 SER A N 1
ATOM 730 C CA . SER A 1 95 ? 0.882 -5.847 9.951 1.00 95.88 95 SER A CA 1
ATOM 731 C C . SER A 1 95 ? 2.342 -5.554 9.590 1.00 95.88 95 SER A C 1
ATOM 733 O O . SER A 1 95 ? 2.994 -6.339 8.898 1.00 95.88 95 SER A O 1
ATOM 735 N N . VAL A 1 96 ? 2.856 -4.416 10.044 1.00 95.25 96 VAL A N 1
ATOM 736 C CA . VAL A 1 96 ? 4.222 -3.946 9.805 1.00 95.25 96 VAL A CA 1
ATOM 737 C C . VAL A 1 96 ? 5.068 -4.283 11.022 1.00 95.25 96 VAL A C 1
ATOM 739 O O . VAL A 1 96 ? 4.850 -3.740 12.102 1.00 95.25 96 VAL A O 1
ATOM 742 N N . ASN A 1 97 ? 6.058 -5.160 10.840 1.00 93.00 97 ASN A N 1
ATOM 743 C CA . ASN A 1 97 ? 6.976 -5.595 11.900 1.00 93.00 97 ASN A CA 1
ATOM 744 C C . ASN A 1 97 ? 6.247 -6.055 13.179 1.00 93.00 97 ASN A C 1
ATOM 746 O O . ASN A 1 97 ? 6.603 -5.655 14.287 1.00 93.00 97 ASN A O 1
ATOM 750 N N . SER A 1 98 ? 5.214 -6.888 13.025 1.00 93.94 98 SER A N 1
ATOM 751 C CA . SER A 1 98 ? 4.556 -7.543 14.159 1.00 93.94 98 SER A CA 1
ATOM 752 C C . SER A 1 98 ? 5.553 -8.336 15.007 1.00 93.94 98 SER A C 1
ATOM 754 O O . SER A 1 98 ? 6.458 -8.990 14.479 1.00 93.94 98 SER A O 1
ATOM 756 N N . LEU A 1 99 ? 5.351 -8.324 16.326 1.00 93.38 99 LEU A N 1
ATOM 757 C CA . LEU A 1 99 ? 6.030 -9.242 17.239 1.00 93.38 99 LEU A CA 1
ATOM 758 C C . LEU A 1 99 ? 5.524 -10.690 17.116 1.00 93.38 99 LEU A C 1
ATOM 760 O O . LEU A 1 99 ? 6.232 -11.620 17.507 1.00 93.38 99 LEU A O 1
ATOM 764 N N . ASP A 1 100 ? 4.322 -10.895 16.577 1.00 92.38 100 ASP A N 1
ATOM 765 C CA . ASP A 1 100 ? 3.768 -12.211 16.286 1.00 92.38 100 ASP A CA 1
ATOM 766 C C . ASP A 1 100 ? 4.154 -12.647 14.862 1.00 92.38 100 ASP A C 1
ATOM 768 O O . ASP A 1 100 ? 3.596 -12.219 13.850 1.00 92.38 100 ASP A O 1
ATOM 772 N N . ILE A 1 101 ? 5.111 -13.573 14.783 1.00 86.94 101 ILE A N 1
ATOM 773 C CA . ILE A 1 101 ? 5.642 -14.117 13.523 1.00 86.94 101 ILE A CA 1
ATOM 774 C C . ILE A 1 101 ? 4.607 -14.886 12.687 1.00 86.94 101 ILE A C 1
ATOM 776 O O . ILE A 1 101 ? 4.879 -15.238 11.535 1.00 86.94 101 ILE A O 1
ATOM 780 N N . THR A 1 102 ? 3.444 -15.202 13.261 1.00 88.38 102 THR A N 1
ATOM 781 C CA . THR A 1 102 ? 2.361 -15.888 12.553 1.00 88.38 102 THR A CA 1
ATOM 782 C C . THR A 1 102 ? 1.482 -14.925 11.761 1.00 88.38 102 TH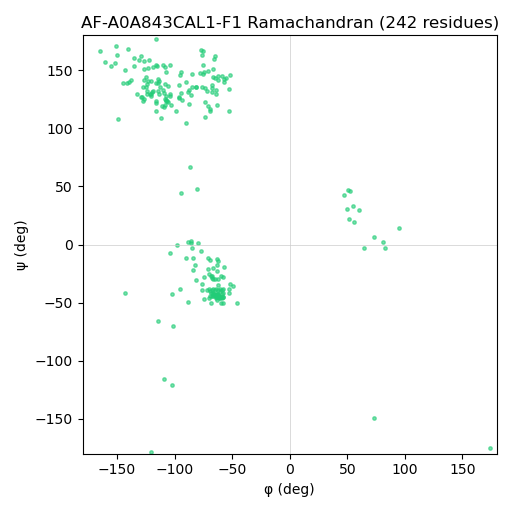R A C 1
ATOM 784 O O . THR A 1 102 ? 0.718 -15.38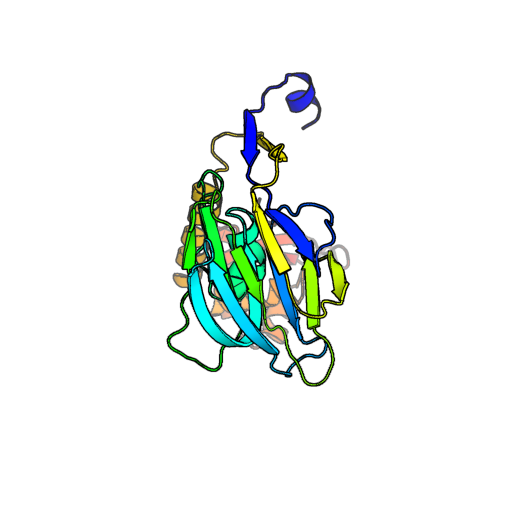0 10.905 1.00 88.38 102 THR A O 1
ATOM 787 N N . ARG A 1 103 ? 1.618 -13.606 11.972 1.00 90.56 103 ARG A N 1
ATOM 788 C CA . ARG A 1 103 ? 0.885 -12.592 11.208 1.00 90.56 103 ARG A CA 1
ATOM 789 C C . ARG A 1 103 ? 1.279 -12.662 9.737 1.00 90.56 103 ARG A C 1
ATOM 791 O O . ARG A 1 103 ? 2.439 -12.515 9.352 1.00 90.56 103 ARG A O 1
ATOM 798 N N . ARG A 1 104 ? 0.278 -12.917 8.900 1.00 91.25 104 ARG A N 1
ATOM 799 C CA . ARG A 1 104 ? 0.386 -12.951 7.441 1.00 91.25 104 ARG A CA 1
ATOM 800 C C . ARG A 1 104 ? -0.523 -11.875 6.852 1.00 91.25 104 ARG A C 1
ATOM 802 O O . ARG A 1 104 ? -1.539 -11.568 7.472 1.00 91.25 104 ARG A O 1
ATOM 809 N N . PRO A 1 105 ? -0.204 -11.343 5.661 1.00 94.81 105 PRO A N 1
ATOM 810 C CA . PRO A 1 105 ? -1.136 -10.499 4.927 1.00 94.81 105 PRO A CA 1
ATOM 811 C C . PRO A 1 105 ? -2.494 -11.195 4.753 1.00 94.81 105 PRO A C 1
ATOM 813 O O . PRO A 1 105 ? -2.540 -12.370 4.377 1.00 94.81 105 PRO A O 1
ATOM 816 N N . ILE A 1 106 ? -3.586 -10.477 5.012 1.00 95.81 106 ILE A N 1
ATOM 817 C CA . ILE A 1 106 ? -4.955 -10.947 4.769 1.00 95.81 106 ILE A CA 1
ATOM 818 C C . ILE A 1 106 ? -5.503 -10.228 3.546 1.00 95.81 106 ILE A C 1
ATOM 820 O O . ILE A 1 106 ? -5.376 -9.015 3.418 1.00 95.81 106 ILE A O 1
ATOM 824 N N . ILE A 1 107 ? -6.163 -10.978 2.668 1.00 97.94 107 ILE A N 1
ATOM 825 C CA . ILE A 1 107 ? -6.919 -10.429 1.545 1.00 97.94 107 ILE A CA 1
ATOM 826 C C . ILE A 1 107 ? -8.405 -10.612 1.850 1.00 97.94 107 ILE A C 1
ATOM 828 O O . ILE A 1 107 ? -8.853 -11.729 2.107 1.00 97.94 107 ILE A O 1
ATOM 832 N N . VAL A 1 108 ? -9.164 -9.521 1.811 1.00 97.88 108 VAL A N 1
ATOM 833 C CA . VAL A 1 108 ? -10.609 -9.497 2.081 1.00 97.88 108 VAL A CA 1
ATOM 834 C C . VAL A 1 108 ? -11.367 -8.923 0.889 1.00 97.88 108 VAL A C 1
ATOM 836 O O . VAL A 1 108 ? -10.801 -8.194 0.075 1.00 97.88 108 VAL A O 1
ATOM 839 N N . SER A 1 109 ? -12.665 -9.221 0.777 1.00 97.75 109 SER A N 1
ATOM 840 C CA . SER A 1 109 ? -13.521 -8.558 -0.218 1.00 97.75 109 SER A CA 1
ATOM 841 C C . SER A 1 109 ? -13.480 -7.044 -0.011 1.00 97.75 109 SER A C 1
ATOM 843 O O . SER A 1 109 ? -13.538 -6.589 1.135 1.00 97.75 109 SER A O 1
ATOM 845 N N . ASN A 1 110 ? -13.447 -6.255 -1.088 1.00 95.88 110 ASN A N 1
ATOM 846 C CA . ASN A 1 110 ? -13.513 -4.796 -0.974 1.00 95.88 110 ASN A CA 1
ATOM 847 C C . ASN A 1 110 ? -14.845 -4.308 -0.376 1.00 95.88 110 ASN A C 1
ATOM 849 O O . ASN A 1 110 ? -14.903 -3.199 0.134 1.00 95.88 110 ASN A O 1
ATOM 853 N N . THR A 1 111 ? -15.884 -5.144 -0.362 1.00 97.00 111 THR A N 1
ATOM 854 C CA . THR A 1 111 ? -17.163 -4.863 0.307 1.00 97.00 111 THR A CA 1
ATOM 855 C C . THR A 1 111 ? -17.122 -5.046 1.826 1.00 97.00 111 THR A C 1
ATOM 857 O O . THR A 1 111 ? -18.125 -4.784 2.483 1.00 97.00 111 THR A O 1
ATOM 860 N N . SER A 1 112 ? -16.015 -5.544 2.384 1.00 97.94 112 SER A N 1
ATOM 861 C CA . SER A 1 112 ? -15.893 -5.795 3.825 1.00 97.94 112 SER A CA 1
ATOM 862 C C . SER A 1 112 ? -15.715 -4.488 4.598 1.00 97.94 112 SER A C 1
ATOM 864 O O . SER A 1 112 ? -15.080 -3.552 4.102 1.00 97.94 112 SER A O 1
ATOM 866 N N . SER A 1 113 ? -16.220 -4.436 5.831 1.00 98.00 113 SER A N 1
ATOM 867 C CA . SER A 1 113 ? -15.828 -3.401 6.790 1.00 98.00 113 SER A CA 1
ATOM 868 C C . SER A 1 113 ? -14.560 -3.844 7.511 1.00 98.00 113 SER A C 1
ATOM 870 O O . SER A 1 113 ? -14.473 -4.962 8.012 1.00 98.00 113 SER A O 1
ATOM 872 N N . ILE A 1 114 ? -13.550 -2.981 7.533 1.00 98.69 114 ILE A N 1
ATOM 873 C CA . ILE A 1 114 ? -12.283 -3.240 8.213 1.00 98.69 114 ILE A CA 1
ATOM 874 C C . ILE A 1 114 ? -12.166 -2.212 9.328 1.00 98.69 114 ILE A C 1
ATOM 876 O O . ILE A 1 114 ? -12.228 -1.010 9.072 1.00 98.69 114 ILE A O 1
ATOM 880 N N . GLN A 1 115 ? -11.997 -2.671 10.559 1.00 98.69 115 GLN A N 1
ATOM 881 C CA . GLN A 1 115 ? -11.861 -1.809 11.722 1.00 98.69 115 GLN A CA 1
ATOM 882 C C . GLN A 1 115 ? -10.562 -2.135 12.449 1.00 98.69 115 GLN A C 1
ATOM 884 O O . GLN A 1 115 ? -10.248 -3.292 12.717 1.00 98.69 115 GLN A O 1
ATOM 889 N N . ILE A 1 116 ? -9.811 -1.088 12.765 1.00 98.50 116 ILE A N 1
ATOM 890 C CA . ILE A 1 116 ? -8.632 -1.143 13.621 1.00 98.50 116 ILE A CA 1
ATOM 891 C C . ILE A 1 116 ? -9.025 -0.396 14.892 1.00 98.50 116 ILE A C 1
ATOM 893 O O . ILE A 1 116 ? -9.231 0.819 14.850 1.00 98.50 116 ILE A O 1
ATOM 897 N N . SER A 1 117 ? -9.210 -1.126 15.987 1.00 97.81 117 SER A N 1
ATOM 898 C CA . SER A 1 117 ? -9.650 -0.604 17.284 1.00 97.81 117 SER A CA 1
ATOM 899 C C . SER A 1 117 ? -8.582 -0.795 18.351 1.00 97.81 117 SER A C 1
ATOM 901 O O . SER A 1 117 ? -7.531 -1.379 18.090 1.00 97.81 117 SER A O 1
ATOM 903 N N . ASP A 1 118 ? -8.859 -0.287 19.553 1.00 97.00 118 ASP A N 1
ATOM 904 C CA . ASP A 1 118 ? -7.994 -0.431 20.728 1.00 97.00 118 ASP A CA 1
ATOM 905 C C . ASP A 1 118 ? -6.566 0.066 20.456 1.00 97.00 118 ASP A C 1
ATOM 907 O O . ASP A 1 118 ? -5.584 -0.470 20.965 1.00 97.00 118 ASP A O 1
ATOM 911 N N . ILE A 1 119 ? -6.456 1.097 19.606 1.00 97.38 119 ILE A N 1
ATOM 912 C CA . ILE A 1 119 ? -5.174 1.637 19.164 1.00 97.38 119 ILE A CA 1
ATOM 913 C C . ILE A 1 119 ? -4.509 2.332 20.346 1.00 97.38 119 ILE A C 1
ATOM 915 O O . ILE A 1 119 ? -4.979 3.365 20.824 1.00 97.38 119 ILE A O 1
ATOM 919 N N . SER A 1 120 ? -3.374 1.797 20.778 1.00 95.31 120 SER A N 1
ATOM 920 C CA . SER A 1 120 ? -2.632 2.315 21.921 1.00 95.31 120 SER A CA 1
ATOM 921 C C . SER A 1 120 ? -1.134 2.295 21.654 1.00 95.31 120 SER A C 1
ATOM 923 O O . SER A 1 120 ? -0.585 1.366 21.071 1.00 95.31 120 SER A O 1
ATOM 925 N N . ALA A 1 121 ? -0.441 3.341 22.087 1.00 93.88 121 ALA A N 1
ATOM 926 C CA . ALA A 1 121 ? 1.012 3.400 22.085 1.00 93.88 121 ALA A CA 1
ATOM 927 C C . ALA A 1 121 ? 1.474 4.293 23.235 1.00 93.88 121 ALA A C 1
ATOM 929 O O . ALA A 1 121 ? 0.726 5.122 23.748 1.00 93.88 121 ALA A O 1
ATOM 930 N N . ARG A 1 122 ? 2.754 4.190 23.609 1.00 90.31 122 ARG A N 1
ATOM 931 C CA . ARG A 1 122 ? 3.339 5.034 24.667 1.00 90.31 122 ARG A CA 1
ATOM 932 C C . ARG A 1 122 ? 3.237 6.542 24.379 1.00 90.31 122 ARG A C 1
ATOM 934 O O . ARG A 1 122 ? 3.264 7.339 25.314 1.00 90.31 122 ARG A O 1
ATOM 941 N N . LEU A 1 123 ? 3.208 6.931 23.104 1.00 90.50 123 LEU A N 1
ATOM 942 C CA . LEU A 1 123 ? 3.001 8.314 22.670 1.00 90.50 123 LEU A CA 1
ATOM 943 C C . LEU A 1 123 ? 1.617 8.450 22.027 1.00 90.50 123 LEU A C 1
ATOM 945 O O . LEU A 1 123 ? 0.605 8.288 22.695 1.00 90.50 123 LEU A O 1
ATOM 949 N N . HIS A 1 124 ? 1.562 8.763 20.737 1.00 93.38 124 HIS A N 1
ATOM 950 C CA . HIS A 1 124 ? 0.333 8.759 19.956 1.00 93.38 124 HIS A CA 1
ATOM 951 C C . HIS A 1 124 ? 0.537 7.946 18.688 1.00 93.38 124 HIS A C 1
ATOM 953 O O . HIS A 1 124 ? 1.675 7.723 18.275 1.00 93.38 124 HIS A O 1
ATOM 959 N N . CYS A 1 125 ? -0.561 7.539 18.068 1.00 97.06 125 CYS A N 1
ATOM 960 C CA . CYS A 1 125 ? -0.541 6.927 16.750 1.00 97.06 125 CYS A CA 1
ATOM 961 C C . CYS A 1 125 ? -1.008 7.932 15.695 1.00 97.06 125 CYS A C 1
ATOM 963 O O . CYS A 1 125 ? -1.742 8.888 15.980 1.00 97.06 125 CYS A O 1
ATOM 965 N N . GLU A 1 126 ? -0.554 7.717 14.470 1.00 97.31 126 GLU A N 1
ATOM 966 C CA . GLU A 1 126 ? -0.911 8.503 13.302 1.00 97.31 126 GLU A CA 1
ATOM 967 C C . GLU A 1 126 ? -1.473 7.591 12.220 1.00 97.31 126 GLU A C 1
ATOM 969 O O . GLU A 1 126 ? -0.943 6.514 11.955 1.00 97.31 126 GLU A O 1
ATOM 974 N N . VAL A 1 127 ? -2.533 8.059 11.576 1.00 97.88 127 VAL A N 1
ATOM 975 C CA . VAL A 1 127 ? -3.053 7.508 10.333 1.00 97.88 127 VAL A CA 1
ATOM 976 C C . VAL A 1 127 ? -2.432 8.294 9.195 1.00 97.88 127 VAL A C 1
ATOM 978 O O . VAL A 1 127 ? -2.549 9.519 9.146 1.00 97.88 127 VAL A O 1
ATOM 981 N N . VAL A 1 128 ? -1.778 7.585 8.290 1.00 97.38 128 VAL A N 1
ATOM 982 C CA . VAL A 1 128 ? -1.161 8.109 7.081 1.00 97.38 128 VAL A CA 1
ATOM 983 C C . VAL A 1 128 ? -2.009 7.675 5.892 1.00 97.38 128 VAL A C 1
ATOM 985 O O . VAL A 1 128 ? -2.246 6.484 5.693 1.00 97.38 128 VAL A O 1
ATOM 988 N N . LEU A 1 129 ? -2.465 8.648 5.113 1.00 97.56 129 LEU A N 1
ATOM 989 C CA . LEU A 1 129 ? -3.311 8.454 3.940 1.00 97.56 129 LEU A CA 1
ATOM 990 C C . LEU A 1 129 ? -2.483 8.668 2.670 1.00 97.56 129 LEU A C 1
ATOM 992 O O . LEU A 1 129 ? -1.880 9.733 2.509 1.00 97.56 129 LEU A O 1
ATOM 996 N N . ASP A 1 130 ? -2.421 7.664 1.789 1.00 96.19 130 ASP A N 1
ATOM 997 C CA . ASP A 1 130 ? -1.655 7.693 0.526 1.00 96.19 130 ASP A CA 1
ATOM 998 C C . ASP A 1 130 ? -0.172 8.107 0.683 1.00 96.19 130 ASP A C 1
ATOM 1000 O O . ASP A 1 130 ? 0.473 8.576 -0.259 1.00 96.19 130 ASP A O 1
ATOM 1004 N N . GLY A 1 131 ? 0.387 7.958 1.888 1.00 93.31 131 GLY A N 1
ATOM 1005 C CA . GLY A 1 131 ? 1.742 8.399 2.229 1.00 93.31 131 GLY A CA 1
ATOM 1006 C C . GLY A 1 131 ? 1.924 9.918 2.380 1.00 93.31 131 GLY A C 1
ATOM 1007 O O . GLY A 1 131 ? 3.061 10.364 2.544 1.00 93.31 131 GLY A O 1
ATOM 1008 N N . LEU A 1 132 ? 0.849 10.712 2.330 1.00 92.31 132 LEU A N 1
ATOM 1009 C CA . LEU A 1 132 ? 0.900 12.179 2.339 1.00 92.31 132 LEU A CA 1
ATOM 1010 C C . LEU A 1 132 ? 0.281 12.771 3.605 1.00 92.31 132 LEU A C 1
ATOM 1012 O O . LEU A 1 132 ? 0.990 13.372 4.416 1.00 92.31 132 LEU A O 1
ATOM 1016 N N . ASP A 1 133 ? -1.030 12.602 3.776 1.00 94.25 133 ASP A N 1
ATOM 1017 C CA . ASP A 1 133 ? -1.767 13.261 4.850 1.00 94.25 133 ASP A CA 1
ATOM 1018 C C . ASP A 1 133 ? -1.668 12.456 6.141 1.00 94.25 133 ASP A C 1
ATOM 1020 O O . ASP A 1 133 ? -1.817 11.234 6.142 1.00 94.25 133 ASP A O 1
ATOM 1024 N N . ARG A 1 134 ? -1.414 13.151 7.252 1.00 95.81 134 ARG A N 1
ATOM 1025 C CA . ARG A 1 134 ? -1.239 12.544 8.573 1.00 95.81 134 ARG A CA 1
ATOM 1026 C C . ARG A 1 134 ? -2.267 13.075 9.552 1.00 95.81 134 ARG A C 1
ATOM 1028 O O . ARG A 1 134 ? -2.395 14.285 9.733 1.00 95.81 134 ARG A O 1
ATOM 1035 N N . TYR A 1 135 ? -2.937 12.161 10.236 1.00 96.69 135 TYR A N 1
ATOM 1036 C CA . TYR A 1 135 ? -3.935 12.469 11.250 1.00 96.69 135 TYR A CA 1
ATOM 1037 C C . TYR A 1 135 ? -3.599 11.736 12.535 1.00 96.69 135 TYR A C 1
ATOM 1039 O O . TYR A 1 135 ? -3.305 10.547 12.514 1.00 96.69 135 TYR A O 1
ATOM 1047 N N . LYS A 1 136 ? -3.683 12.420 13.673 1.00 96.81 136 LYS A N 1
ATOM 1048 C CA . LYS A 1 136 ? -3.617 11.742 14.966 1.00 96.81 136 LYS A CA 1
ATOM 1049 C C . LYS A 1 136 ? -4.872 10.882 15.147 1.00 96.81 136 LYS A C 1
ATOM 1051 O O . LYS A 1 136 ? -5.973 11.371 14.903 1.00 96.81 136 LYS A O 1
ATOM 1056 N N . VAL A 1 137 ? -4.693 9.646 15.607 1.00 97.00 137 VAL A N 1
ATOM 1057 C CA . VAL A 1 137 ? -5.783 8.747 16.011 1.00 97.00 137 VAL A CA 1
ATOM 1058 C C . VAL A 1 137 ? -5.699 8.465 17.503 1.00 97.00 137 VAL A C 1
ATOM 1060 O O . VAL A 1 137 ? -4.608 8.370 18.071 1.00 97.00 137 VAL A O 1
ATOM 1063 N N . THR A 1 138 ? -6.865 8.380 18.131 1.00 95.00 138 THR A N 1
ATOM 1064 C CA . THR A 1 138 ? -7.011 8.151 19.567 1.00 95.00 138 THR A CA 1
ATOM 1065 C C . THR A 1 138 ? -7.391 6.713 19.863 1.00 95.00 138 THR A C 1
ATOM 1067 O O . THR A 1 138 ? -6.866 6.155 20.815 1.00 95.00 138 THR A O 1
ATOM 1070 N N . ASN A 1 139 ? -8.312 6.137 19.088 1.00 95.62 139 ASN A N 1
ATOM 1071 C CA . ASN A 1 139 ? -8.861 4.824 19.407 1.00 95.62 139 ASN A CA 1
ATOM 1072 C C . ASN A 1 139 ? -9.136 3.960 18.178 1.00 95.62 139 ASN A C 1
ATOM 1074 O O . ASN A 1 139 ? -8.892 2.757 18.223 1.00 95.62 139 ASN A O 1
ATOM 1078 N N . MET A 1 140 ? -9.690 4.540 17.106 1.00 97.50 140 MET A N 1
ATOM 1079 C CA . MET A 1 140 ? -10.304 3.727 16.056 1.00 97.50 140 MET A CA 1
ATOM 1080 C C . MET A 1 140 ? -10.132 4.297 14.651 1.00 97.50 140 MET A C 1
ATOM 1082 O O . MET A 1 140 ? -10.321 5.492 14.412 1.00 97.50 140 MET A O 1
ATOM 1086 N N . VAL A 1 141 ? -9.860 3.397 13.706 1.00 98.50 141 VAL A N 1
ATOM 1087 C CA . VAL A 1 141 ? -9.896 3.646 12.263 1.00 98.50 141 VAL A CA 1
ATOM 1088 C C . VAL A 1 141 ? -10.836 2.645 11.604 1.00 98.50 141 VAL A C 1
ATOM 1090 O O . VAL A 1 141 ? -10.700 1.441 11.800 1.00 98.50 141 VAL A O 1
ATOM 1093 N N . GLU A 1 142 ? -11.766 3.139 10.793 1.00 98.56 142 GLU A N 1
ATOM 1094 C CA . GLU A 1 142 ? -12.672 2.319 9.986 1.00 98.56 142 GLU A CA 1
ATOM 1095 C C . GLU A 1 142 ? -12.360 2.537 8.502 1.00 98.56 142 GLU A C 1
ATOM 1097 O O . GLU A 1 142 ? -12.275 3.676 8.033 1.00 98.56 142 GLU A O 1
ATOM 1102 N N . CYS A 1 143 ? -12.194 1.440 7.769 1.00 98.50 143 CYS A N 1
ATOM 1103 C CA . CYS A 1 143 ? -11.922 1.398 6.340 1.00 98.50 143 CYS A CA 1
ATOM 1104 C C . CYS A 1 143 ? -13.037 0.620 5.633 1.00 98.50 143 CYS A C 1
ATOM 1106 O O . CYS A 1 143 ? -13.365 -0.507 6.002 1.00 98.50 143 CYS A O 1
ATOM 1108 N N . THR A 1 144 ? -13.625 1.223 4.603 1.00 98.25 144 THR A N 1
ATOM 1109 C CA . THR A 1 144 ? -14.701 0.629 3.789 1.00 98.25 144 THR A CA 1
ATOM 1110 C C . THR A 1 144 ? -14.501 0.981 2.319 1.00 98.25 144 THR A C 1
ATOM 1112 O O . THR A 1 144 ? -13.689 1.845 1.988 1.00 98.25 144 THR A O 1
ATOM 1115 N N . GLN A 1 145 ? -15.229 0.346 1.400 1.00 97.50 145 GLN A N 1
ATOM 1116 C CA . GLN A 1 145 ? -15.219 0.786 0.005 1.00 97.50 145 GLN A CA 1
ATOM 1117 C C . GLN A 1 145 ? -15.807 2.190 -0.136 1.00 97.50 145 GLN A C 1
ATOM 1119 O O . GLN A 1 145 ? -16.926 2.454 0.300 1.00 97.50 145 GLN A O 1
ATOM 1124 N N . PHE A 1 146 ? -15.085 3.080 -0.815 1.00 97.62 146 PHE A N 1
ATOM 1125 C CA . PHE A 1 146 ? -15.594 4.407 -1.138 1.00 97.62 146 PHE A CA 1
ATOM 1126 C C . PHE A 1 146 ? -16.191 4.469 -2.542 1.00 97.62 146 PHE A C 1
ATOM 1128 O O . PHE A 1 146 ? -15.579 4.019 -3.515 1.00 97.62 146 PHE A O 1
ATOM 1135 N N . PHE A 1 147 ? -17.338 5.140 -2.654 1.00 95.25 147 PHE A N 1
ATOM 1136 C CA . PHE A 1 147 ? -17.971 5.475 -3.924 1.00 95.25 147 PHE A CA 1
ATOM 1137 C C . PHE A 1 147 ? -18.028 6.995 -4.131 1.00 95.25 147 PHE A C 1
ATOM 1139 O O . PHE A 1 147 ? -18.340 7.729 -3.194 1.00 95.25 147 PHE A O 1
ATOM 1146 N N . PRO A 1 148 ? -17.765 7.492 -5.356 1.00 95.62 148 PRO A N 1
ATOM 1147 C CA . PRO A 1 148 ? -17.506 6.730 -6.588 1.00 95.62 148 PRO A CA 1
ATOM 1148 C C . PRO A 1 148 ? -16.091 6.110 -6.647 1.00 95.62 148 PRO A C 1
ATOM 1150 O O . PRO A 1 148 ? -15.209 6.556 -5.909 1.00 95.62 148 PRO A O 1
ATOM 1153 N N . PRO A 1 149 ? -15.823 5.123 -7.523 1.00 94.38 149 PRO A N 1
ATOM 1154 C CA . PRO A 1 149 ? -14.455 4.670 -7.786 1.00 94.38 149 PRO A CA 1
ATOM 1155 C C . PRO A 1 149 ? -13.620 5.781 -8.444 1.00 94.38 149 PRO A C 1
ATOM 1157 O O . PRO A 1 149 ? -14.157 6.752 -8.990 1.00 94.38 149 PRO A O 1
ATOM 1160 N N . ALA A 1 150 ? -12.293 5.650 -8.405 1.00 93.56 150 ALA A N 1
ATOM 1161 C CA . ALA A 1 150 ? -11.418 6.522 -9.187 1.00 93.56 150 ALA A CA 1
ATOM 1162 C C . ALA A 1 150 ? -11.392 6.070 -10.653 1.00 93.56 150 ALA A C 1
ATOM 1164 O O . ALA A 1 150 ? -11.484 4.880 -10.944 1.00 93.56 150 ALA A O 1
ATOM 1165 N N . LYS A 1 151 ? -11.249 7.022 -11.581 1.00 91.69 151 LYS A N 1
ATOM 1166 C CA . LYS A 1 151 ? -11.174 6.755 -13.025 1.00 91.69 151 LYS A CA 1
ATOM 1167 C C . LYS A 1 151 ? -9.760 7.004 -13.527 1.00 91.69 151 LYS A C 1
ATOM 1169 O O . LYS A 1 151 ? -9.274 8.132 -13.462 1.00 91.69 151 LYS A O 1
ATOM 1174 N N . ILE A 1 152 ? -9.117 5.965 -14.052 1.00 88.44 152 ILE A N 1
ATOM 1175 C CA . ILE A 1 152 ? -7.756 6.024 -14.590 1.00 88.44 152 ILE A CA 1
ATOM 1176 C C . ILE A 1 152 ? -7.800 5.876 -16.110 1.00 88.44 152 ILE A C 1
ATOM 1178 O O . ILE A 1 152 ? -8.449 4.984 -16.647 1.00 88.44 152 ILE A O 1
ATOM 1182 N N . ILE A 1 153 ? -7.076 6.748 -16.815 1.00 87.12 153 ILE A N 1
ATOM 1183 C CA . ILE A 1 153 ? -6.926 6.681 -18.271 1.00 87.12 153 ILE A CA 1
ATOM 1184 C C . ILE A 1 153 ? -5.739 5.777 -18.629 1.00 87.12 153 ILE A C 1
ATOM 1186 O O . ILE A 1 153 ? -4.592 6.072 -18.286 1.00 87.12 153 ILE A O 1
ATOM 1190 N N . ARG A 1 154 ? -5.995 4.714 -19.397 1.00 79.50 154 ARG A N 1
ATOM 1191 C CA . ARG A 1 154 ? -4.986 3.818 -19.976 1.00 79.50 154 ARG A CA 1
ATOM 1192 C C . ARG A 1 154 ? -4.781 4.103 -21.453 1.00 79.50 154 ARG A C 1
ATOM 1194 O O . ARG A 1 154 ? -5.687 3.970 -22.270 1.00 79.50 154 ARG A O 1
ATOM 1201 N N . LEU A 1 155 ? -3.550 4.451 -21.810 1.00 77.50 155 LEU A N 1
ATOM 1202 C CA . LEU A 1 155 ? -3.186 4.819 -23.182 1.00 77.50 155 LEU A CA 1
ATOM 1203 C C . LEU A 1 155 ? -2.880 3.617 -24.086 1.00 77.50 155 LEU A C 1
ATOM 1205 O O . LEU A 1 155 ? -2.923 3.747 -25.307 1.00 77.50 155 LEU A O 1
ATOM 1209 N N . LYS A 1 156 ? -2.537 2.465 -23.505 1.00 67.25 156 LYS A N 1
ATOM 1210 C CA . LYS A 1 156 ? -2.326 1.194 -24.206 1.00 67.25 156 LYS A CA 1
ATOM 1211 C C . LYS A 1 156 ? -2.885 0.065 -23.346 1.00 67.25 156 LYS A C 1
ATOM 1213 O O . LYS A 1 156 ? -2.676 0.070 -22.137 1.00 67.25 156 LYS A O 1
ATOM 1218 N N . LYS A 1 157 ? -3.557 -0.903 -23.972 1.00 53.31 157 LYS A N 1
ATOM 1219 C CA . LYS A 1 157 ? -4.134 -2.071 -23.287 1.00 53.31 157 LYS A CA 1
ATOM 1220 C C . LYS A 1 157 ? -3.051 -3.012 -22.733 1.00 53.31 157 LYS A C 1
ATOM 1222 O O . LYS A 1 157 ? -3.263 -3.637 -21.707 1.00 53.31 157 LYS A O 1
ATOM 1227 N N . ASP A 1 158 ? -1.863 -3.024 -23.345 1.00 52.50 158 ASP A N 1
ATOM 1228 C CA . ASP A 1 158 ? -0.759 -3.938 -22.999 1.00 52.50 158 ASP A CA 1
ATOM 1229 C C . ASP A 1 158 ? 0.148 -3.450 -21.855 1.00 52.50 158 ASP A C 1
ATOM 1231 O O . ASP A 1 158 ? 1.142 -4.097 -21.535 1.00 52.50 158 ASP A O 1
ATOM 1235 N N . SER A 1 159 ? -0.150 -2.307 -21.229 1.00 54.12 159 SER A N 1
ATOM 1236 C CA . SER A 1 159 ? 0.525 -1.858 -20.000 1.00 54.12 159 SER A CA 1
ATOM 1237 C C . SER A 1 159 ? -0.259 -2.285 -18.757 1.00 54.12 159 SER A C 1
ATOM 1239 O O . SER A 1 159 ? -0.498 -1.475 -17.860 1.00 54.12 159 SER A O 1
ATOM 1241 N N . THR A 1 160 ? -0.721 -3.534 -18.732 1.00 56.84 160 THR A N 1
ATOM 1242 C CA . THR A 1 160 ? -1.321 -4.136 -17.538 1.00 56.84 160 THR A CA 1
ATOM 1243 C C . THR A 1 160 ? -0.268 -4.285 -16.440 1.00 56.84 160 THR A C 1
ATOM 1245 O O . THR A 1 160 ? 0.936 -4.323 -16.718 1.00 56.84 160 THR A O 1
ATOM 1248 N N . ALA A 1 161 ? -0.706 -4.421 -15.185 1.00 57.09 161 ALA A N 1
ATOM 1249 C CA . ALA A 1 161 ? 0.175 -4.797 -14.077 1.00 57.09 161 ALA A CA 1
ATOM 1250 C C . ALA A 1 161 ? 1.030 -6.033 -14.432 1.00 57.09 161 ALA A C 1
ATOM 1252 O O . ALA A 1 161 ? 2.218 -6.054 -14.127 1.00 57.09 161 ALA A O 1
ATOM 1253 N N . ILE A 1 162 ? 0.472 -6.985 -15.199 1.00 62.03 162 ILE A N 1
ATOM 1254 C CA . ILE A 1 162 ? 1.169 -8.157 -15.761 1.00 62.03 162 ILE A CA 1
ATOM 1255 C C . ILE A 1 162 ? 2.358 -7.757 -16.638 1.00 62.03 162 ILE A C 1
ATOM 1257 O O . ILE A 1 162 ? 3.426 -8.333 -16.500 1.00 62.03 162 ILE A O 1
ATOM 1261 N N . SER A 1 163 ? 2.213 -6.779 -17.531 1.00 59.12 163 SER A N 1
ATOM 1262 C CA . SER A 1 163 ? 3.307 -6.328 -18.402 1.00 59.12 163 SER A CA 1
ATOM 1263 C C . SER A 1 163 ? 4.400 -5.599 -17.618 1.00 59.12 163 SER A C 1
ATOM 1265 O O . SER A 1 163 ? 5.587 -5.843 -17.832 1.00 59.12 163 SER A O 1
ATOM 1267 N N . ALA A 1 164 ? 4.023 -4.763 -16.644 1.00 61.81 164 ALA A N 1
ATOM 1268 C CA . ALA A 1 164 ? 4.980 -4.116 -15.743 1.00 61.81 164 ALA A CA 1
ATOM 1269 C C . ALA A 1 164 ? 5.737 -5.141 -14.878 1.00 61.81 164 ALA A C 1
ATOM 1271 O O . ALA A 1 164 ? 6.947 -5.021 -14.672 1.00 61.81 164 ALA A O 1
ATOM 1272 N N . LEU A 1 165 ? 5.039 -6.181 -14.425 1.00 63.59 165 LEU A N 1
ATOM 1273 C CA . LEU A 1 165 ? 5.615 -7.305 -13.703 1.00 63.59 165 LEU A CA 1
ATOM 1274 C C . LEU A 1 165 ? 6.510 -8.169 -14.561 1.00 63.59 165 LEU A C 1
ATOM 1276 O O . LEU A 1 165 ? 7.635 -8.433 -14.170 1.00 63.59 165 LEU A O 1
ATOM 1280 N N . ALA A 1 166 ? 6.037 -8.581 -15.730 1.00 62.62 166 ALA A N 1
ATOM 1281 C CA . ALA A 1 166 ? 6.799 -9.365 -16.682 1.00 62.62 166 ALA A CA 1
ATOM 1282 C C . ALA A 1 166 ? 8.069 -8.612 -17.078 1.00 62.62 166 ALA A C 1
ATOM 1284 O O . ALA A 1 166 ? 9.139 -9.209 -17.076 1.00 62.62 166 ALA A O 1
ATOM 1285 N N . LYS A 1 167 ? 7.993 -7.290 -17.297 1.00 62.19 167 LYS A N 1
ATOM 1286 C CA . LYS A 1 167 ? 9.176 -6.437 -17.472 1.00 62.19 167 LYS A CA 1
ATOM 1287 C C . LYS A 1 167 ? 10.113 -6.518 -16.265 1.00 62.19 167 LYS A C 1
ATOM 1289 O O . LYS A 1 167 ? 11.298 -6.749 -16.466 1.00 62.19 167 LYS A O 1
ATOM 1294 N N . LYS A 1 168 ? 9.621 -6.358 -15.029 1.00 62.41 168 LYS A N 1
ATOM 1295 C CA . LYS A 1 168 ? 10.452 -6.442 -13.808 1.00 62.41 168 LYS A CA 1
ATOM 1296 C C . LYS A 1 168 ? 11.066 -7.831 -13.597 1.00 62.41 168 LYS A C 1
ATOM 1298 O O . LYS A 1 168 ? 12.236 -7.919 -13.250 1.00 62.41 168 LYS A O 1
ATOM 1303 N N . VAL A 1 169 ? 10.308 -8.900 -13.822 1.00 64.31 169 VAL A N 1
ATOM 1304 C CA . VAL A 1 169 ? 10.743 -10.298 -13.679 1.00 64.31 169 VAL A CA 1
ATOM 1305 C C . VAL A 1 169 ? 11.753 -10.656 -14.763 1.00 64.31 169 VAL A C 1
ATOM 1307 O O . VAL A 1 169 ? 12.790 -11.239 -14.460 1.00 64.31 169 VAL A O 1
ATOM 1310 N N . HIS A 1 170 ? 11.501 -10.258 -16.011 1.00 64.69 170 HIS A N 1
ATOM 1311 C CA . HIS A 1 170 ? 12.441 -10.448 -17.110 1.00 64.69 170 HIS A CA 1
ATOM 1312 C C . HIS A 1 170 ? 13.725 -9.658 -16.861 1.00 64.69 170 HIS A C 1
ATOM 1314 O O . HIS A 1 170 ? 14.807 -10.227 -16.921 1.00 64.69 170 HIS A O 1
ATOM 1320 N N . LEU A 1 171 ? 13.608 -8.392 -16.450 1.00 64.19 171 LEU A N 1
ATOM 1321 C CA . LEU A 1 171 ? 14.739 -7.554 -16.060 1.00 64.19 171 LEU A CA 1
ATOM 1322 C C . LEU A 1 171 ? 15.544 -8.180 -14.913 1.00 64.19 171 LEU A C 1
ATOM 1324 O O . LEU A 1 171 ? 16.770 -8.221 -14.980 1.00 64.19 171 LEU A O 1
ATOM 1328 N N . ALA A 1 172 ? 14.875 -8.692 -13.879 1.00 66.00 172 ALA A N 1
ATOM 1329 C CA . ALA A 1 172 ? 15.521 -9.357 -12.753 1.00 66.00 172 ALA A CA 1
ATOM 1330 C C . ALA A 1 172 ? 16.233 -10.644 -13.191 1.00 66.00 172 ALA A C 1
ATOM 1332 O O . ALA A 1 172 ? 17.390 -10.846 -12.826 1.00 66.00 172 ALA A O 1
ATOM 1333 N N . GLY A 1 173 ? 15.594 -11.480 -14.015 1.00 69.06 173 GLY A N 1
ATOM 1334 C CA . GLY A 1 173 ? 16.198 -12.688 -14.583 1.00 69.06 173 GLY A CA 1
ATOM 1335 C C . GLY A 1 173 ? 17.404 -12.375 -15.474 1.00 69.06 173 GLY A C 1
ATOM 1336 O O . GLY A 1 173 ? 18.460 -13.001 -15.357 1.00 69.06 173 GLY A O 1
ATOM 1337 N N . GLU A 1 174 ? 17.299 -11.344 -16.309 1.00 70.19 174 GLU A N 1
ATOM 1338 C CA . GLU A 1 174 ? 18.399 -10.882 -17.145 1.00 70.19 174 GLU A CA 1
ATOM 1339 C C . GLU A 1 174 ? 19.556 -10.321 -16.312 1.00 70.19 174 GLU A C 1
ATOM 1341 O O . GLU A 1 174 ? 20.702 -10.669 -16.605 1.00 70.19 174 GLU A O 1
ATOM 1346 N N . LEU A 1 175 ? 19.291 -9.528 -15.265 1.00 70.38 175 LEU A N 1
ATOM 1347 C CA . LEU A 1 175 ? 20.313 -9.062 -14.318 1.00 70.38 175 LEU A CA 1
ATOM 1348 C C . LEU A 1 175 ? 20.953 -10.228 -13.559 1.00 70.38 175 LEU A C 1
ATOM 1350 O O . LEU A 1 175 ? 22.171 -10.251 -13.389 1.00 70.38 175 LEU A O 1
ATOM 1354 N N . LEU A 1 176 ? 20.165 -11.207 -13.111 1.00 73.50 176 LEU A N 1
ATOM 1355 C CA . LEU A 1 176 ? 20.655 -12.398 -12.412 1.00 73.50 176 LEU A CA 1
ATOM 1356 C C . LEU A 1 176 ? 21.612 -13.206 -13.298 1.00 73.50 176 LEU A C 1
ATOM 1358 O O . LEU A 1 176 ? 22.668 -13.616 -12.814 1.00 73.50 176 LEU A O 1
ATOM 1362 N N . SER A 1 177 ? 21.307 -13.324 -14.593 1.00 79.44 177 SER A N 1
ATOM 1363 C CA . SER A 1 177 ? 22.146 -14.013 -15.586 1.00 79.44 177 SER A CA 1
ATOM 1364 C C . SER A 1 177 ? 23.453 -13.286 -15.949 1.00 79.44 177 SER A C 1
ATOM 1366 O O . SER A 1 177 ? 24.308 -13.858 -16.625 1.00 79.44 177 SER A O 1
ATOM 1368 N N . MET A 1 178 ? 23.633 -12.020 -15.551 1.00 84.00 178 MET A N 1
ATOM 1369 C CA . MET A 1 178 ? 24.838 -11.264 -15.902 1.00 84.00 178 MET A CA 1
ATOM 1370 C C . MET A 1 178 ? 26.069 -11.682 -15.091 1.00 84.00 178 MET A C 1
ATOM 1372 O O . MET A 1 178 ? 25.948 -12.070 -13.926 1.00 84.00 178 MET A O 1
ATOM 1376 N N . PRO A 1 179 ? 27.281 -11.479 -15.639 1.00 89.19 179 PRO A N 1
ATOM 1377 C CA . PRO A 1 179 ? 28.508 -11.566 -14.859 1.00 89.19 179 PRO A CA 1
ATOM 1378 C C . PRO A 1 179 ? 28.493 -10.590 -13.663 1.00 89.19 179 PRO A C 1
ATOM 1380 O O . PRO A 1 179 ? 28.038 -9.451 -13.824 1.00 89.19 179 PRO A O 1
ATOM 1383 N N . PRO A 1 180 ? 29.043 -10.964 -12.490 1.00 90.81 180 PRO A N 1
ATOM 1384 C CA . PRO A 1 180 ? 29.078 -10.105 -11.300 1.00 90.81 180 PRO A CA 1
ATOM 1385 C C . PRO A 1 180 ? 29.679 -8.714 -11.547 1.00 90.81 180 PRO A C 1
ATOM 1387 O O . PRO A 1 180 ? 29.151 -7.715 -11.066 1.00 90.81 180 PRO A O 1
ATOM 1390 N N . SER A 1 181 ? 30.726 -8.626 -12.375 1.00 92.81 181 SER A N 1
ATOM 1391 C CA . SER A 1 181 ? 31.355 -7.357 -12.762 1.00 92.81 181 SER A CA 1
ATOM 1392 C C . SER A 1 181 ? 30.407 -6.421 -13.520 1.00 92.81 181 SER A C 1
ATOM 1394 O O . SER A 1 181 ? 30.459 -5.210 -13.331 1.00 92.81 181 SER A O 1
ATOM 1396 N N . SER A 1 182 ? 29.503 -6.964 -14.341 1.00 91.94 182 SER A N 1
ATOM 1397 C CA . SER A 1 182 ? 28.499 -6.171 -15.064 1.00 91.94 182 SER A CA 1
ATOM 1398 C C . SER A 1 182 ? 27.427 -5.632 -14.118 1.00 91.94 182 SER A C 1
ATOM 1400 O O . SER A 1 182 ? 27.045 -4.471 -14.236 1.00 91.94 182 SER A O 1
ATOM 1402 N N . LYS A 1 183 ? 26.998 -6.432 -13.131 1.00 90.94 183 LYS A N 1
ATOM 1403 C CA . LYS A 1 183 ? 26.046 -5.990 -12.098 1.00 90.94 183 LYS A CA 1
ATOM 1404 C C . LYS A 1 183 ? 26.638 -4.874 -11.239 1.00 90.94 183 LYS A C 1
ATOM 1406 O O . LYS A 1 183 ? 25.971 -3.871 -11.006 1.00 90.94 183 LYS A O 1
ATOM 1411 N N . LEU A 1 184 ? 27.897 -5.033 -10.821 1.00 92.06 184 LEU A N 1
ATOM 1412 C CA . LEU A 1 184 ? 28.604 -4.035 -10.021 1.00 92.06 184 LEU A CA 1
ATOM 1413 C C . LEU A 1 184 ? 28.704 -2.698 -10.763 1.00 92.06 184 LEU A C 1
ATOM 1415 O O . LEU A 1 184 ? 28.288 -1.682 -10.220 1.00 92.06 184 LEU A O 1
ATOM 1419 N N . LEU A 1 185 ? 29.163 -2.700 -12.022 1.00 93.19 185 LEU A N 1
ATOM 1420 C CA . LEU A 1 185 ? 29.242 -1.478 -12.832 1.00 93.19 185 LEU A CA 1
ATOM 1421 C C . LEU A 1 185 ? 27.879 -0.805 -13.014 1.00 93.19 185 LEU A C 1
ATOM 1423 O O . LEU A 1 185 ? 27.791 0.418 -12.923 1.00 93.19 185 LEU A O 1
ATOM 1427 N N . LEU A 1 186 ? 26.828 -1.589 -13.277 1.00 89.88 186 LEU A N 1
ATOM 1428 C CA . LEU A 1 186 ? 25.476 -1.060 -13.435 1.00 89.88 186 LEU A CA 1
ATOM 1429 C C . LEU A 1 186 ? 25.007 -0.369 -12.148 1.00 89.88 186 LEU A C 1
ATOM 1431 O O . LEU A 1 186 ? 24.518 0.754 -12.212 1.00 89.88 186 LEU A O 1
ATOM 1435 N N . LYS A 1 187 ? 25.236 -0.991 -10.984 1.00 88.56 187 LYS A N 1
ATOM 1436 C CA . LYS A 1 187 ? 24.884 -0.410 -9.683 1.00 88.56 187 LYS A CA 1
ATOM 1437 C C . LYS A 1 187 ? 25.714 0.837 -9.362 1.00 88.56 187 LYS A C 1
ATOM 1439 O O . LYS A 1 187 ? 25.174 1.815 -8.856 1.00 88.56 187 LYS A O 1
ATOM 1444 N N . THR A 1 188 ? 27.003 0.849 -9.702 1.00 92.88 188 THR A N 1
ATOM 1445 C CA . THR A 1 188 ? 27.851 2.039 -9.542 1.00 92.88 188 THR A CA 1
ATOM 1446 C C . THR A 1 188 ? 27.343 3.206 -10.388 1.00 92.88 188 THR A C 1
ATOM 1448 O O . THR A 1 188 ? 27.235 4.309 -9.869 1.00 92.88 188 THR A O 1
ATOM 1451 N N . LEU A 1 189 ? 26.968 2.980 -11.652 1.00 91.69 189 LEU A N 1
ATOM 1452 C CA . LEU A 1 189 ? 26.371 4.022 -12.504 1.00 91.69 189 LEU A CA 1
ATOM 1453 C C . LEU A 1 189 ? 24.999 4.496 -12.000 1.00 91.69 189 LEU A C 1
ATOM 1455 O O . LEU A 1 189 ? 24.627 5.643 -12.231 1.00 91.69 189 LEU A O 1
ATOM 1459 N N . GLU A 1 190 ? 24.242 3.628 -11.327 1.00 86.25 190 GLU A N 1
ATOM 1460 C CA . GLU A 1 190 ? 22.945 3.975 -10.734 1.00 86.25 190 GLU A CA 1
ATOM 1461 C C . GLU A 1 190 ? 23.111 4.949 -9.568 1.00 86.25 190 GLU A C 1
ATOM 1463 O O . GLU A 1 190 ? 22.395 5.944 -9.495 1.00 86.25 190 GLU A O 1
ATOM 1468 N N . TYR A 1 191 ? 24.084 4.691 -8.692 1.00 85.62 191 TYR A N 1
ATOM 1469 C CA . TYR A 1 191 ? 24.362 5.547 -7.539 1.00 85.62 191 TYR A CA 1
ATOM 1470 C C . TYR A 1 191 ? 25.094 6.839 -7.908 1.00 85.62 191 TYR A C 1
ATOM 1472 O O . TYR A 1 191 ? 24.821 7.890 -7.336 1.00 85.62 191 TYR A O 1
ATOM 1480 N N . GLU A 1 192 ? 26.036 6.766 -8.845 1.00 88.81 192 GLU A N 1
ATOM 1481 C CA . GLU A 1 192 ? 27.009 7.836 -9.103 1.00 88.81 192 GLU A CA 1
ATOM 1482 C C . GLU A 1 192 ? 26.694 8.645 -10.367 1.00 88.81 192 GLU A C 1
ATOM 1484 O O . GLU A 1 192 ? 27.340 9.653 -10.656 1.00 88.81 192 GLU A O 1
ATOM 1489 N N . GLY A 1 193 ? 25.706 8.202 -11.146 1.00 88.94 193 GLY A N 1
ATOM 1490 C CA . GLY A 1 193 ? 25.360 8.796 -12.427 1.00 88.94 193 GLY A CA 1
ATOM 1491 C C . GLY A 1 193 ? 26.380 8.481 -13.525 1.00 88.94 193 GLY A C 1
ATOM 1492 O O . GLY A 1 193 ? 26.981 7.408 -13.577 1.00 88.94 193 GLY A O 1
ATOM 1493 N N . ALA A 1 194 ? 26.531 9.409 -14.472 1.00 92.50 194 ALA A N 1
ATOM 1494 C CA . ALA A 1 194 ? 27.358 9.192 -15.654 1.00 92.50 194 ALA A CA 1
ATOM 1495 C C . ALA A 1 194 ? 28.859 9.248 -15.322 1.00 92.50 194 ALA A C 1
ATOM 1497 O O . ALA A 1 194 ? 29.356 10.272 -14.857 1.00 92.50 194 ALA A O 1
ATOM 1498 N N . LEU A 1 195 ? 29.594 8.178 -15.633 1.00 93.88 195 LEU A N 1
ATOM 1499 C CA . LEU A 1 195 ? 31.016 8.035 -15.299 1.00 93.88 195 LEU A CA 1
ATOM 1500 C C . LEU A 1 195 ? 31.866 7.698 -16.526 1.00 93.88 195 LEU A C 1
ATOM 1502 O O . LEU A 1 195 ? 31.397 7.057 -17.473 1.00 93.88 195 LEU A O 1
ATOM 1506 N N . THR A 1 196 ? 33.139 8.100 -16.520 1.00 93.81 196 THR A N 1
ATOM 1507 C CA . THR A 1 196 ? 34.099 7.619 -17.525 1.00 93.81 196 THR A CA 1
ATOM 1508 C C . THR A 1 196 ? 34.524 6.181 -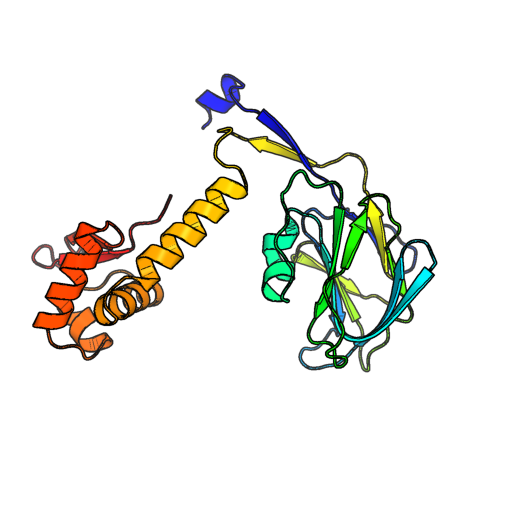17.223 1.00 93.81 196 THR A C 1
ATOM 1510 O O . THR A 1 196 ? 34.320 5.663 -16.126 1.00 93.81 196 THR A O 1
ATOM 1513 N N . GLN A 1 197 ? 35.175 5.520 -18.186 1.00 92.94 197 GLN A N 1
ATOM 1514 C CA . GLN A 1 197 ? 35.756 4.196 -17.934 1.00 92.94 197 GLN A CA 1
ATOM 1515 C C . GLN A 1 197 ? 36.771 4.229 -16.778 1.00 92.94 197 GLN A C 1
ATOM 1517 O O . GLN A 1 197 ? 36.803 3.302 -15.978 1.00 92.94 197 GLN A O 1
ATOM 1522 N N . LYS A 1 198 ? 37.575 5.297 -16.685 1.00 93.00 198 LYS A N 1
ATOM 1523 C CA . LYS A 1 198 ? 38.589 5.450 -15.637 1.00 93.00 198 LYS A CA 1
ATOM 1524 C C . LYS A 1 198 ? 37.943 5.613 -14.262 1.00 93.00 198 LYS A C 1
ATOM 1526 O O . LYS A 1 198 ? 38.386 4.990 -13.302 1.00 93.00 198 LYS A O 1
ATOM 1531 N N . ASP A 1 199 ? 36.870 6.396 -14.183 1.00 93.25 199 ASP A N 1
ATOM 1532 C CA . ASP A 1 199 ? 36.128 6.574 -12.934 1.00 93.25 199 ASP A CA 1
ATOM 1533 C C . ASP A 1 199 ? 35.486 5.261 -12.484 1.00 93.25 199 ASP A C 1
ATOM 1535 O O . ASP A 1 199 ? 35.524 4.936 -11.302 1.00 93.25 199 ASP A O 1
ATOM 1539 N N . LEU A 1 200 ? 34.955 4.471 -13.424 1.00 94.75 200 LEU A N 1
ATOM 1540 C CA . LEU A 1 200 ? 34.411 3.147 -13.126 1.00 94.75 200 LEU A CA 1
ATOM 1541 C C . LEU A 1 200 ? 35.482 2.198 -12.589 1.00 94.75 200 LEU A C 1
ATOM 1543 O O . LEU A 1 200 ? 35.231 1.544 -11.580 1.00 94.75 200 LEU A O 1
ATOM 1547 N N . SER A 1 201 ? 36.671 2.145 -13.194 1.00 95.44 201 SER A N 1
ATOM 1548 C CA . SER A 1 201 ? 37.784 1.344 -12.660 1.00 95.44 201 SER A CA 1
ATOM 1549 C C . SER A 1 201 ? 38.160 1.767 -11.242 1.00 95.44 201 SER A C 1
ATOM 1551 O O . SER A 1 201 ? 38.262 0.920 -10.358 1.00 95.44 201 SER A O 1
ATOM 1553 N N . ASN A 1 202 ? 38.275 3.073 -10.993 1.00 94.12 202 ASN A N 1
ATOM 1554 C CA . ASN A 1 202 ? 38.639 3.599 -9.677 1.00 94.12 202 ASN A CA 1
ATOM 1555 C C . ASN A 1 202 ? 37.563 3.334 -8.614 1.00 94.12 202 ASN A C 1
ATOM 1557 O O . ASN A 1 202 ? 37.892 2.951 -7.497 1.00 94.12 202 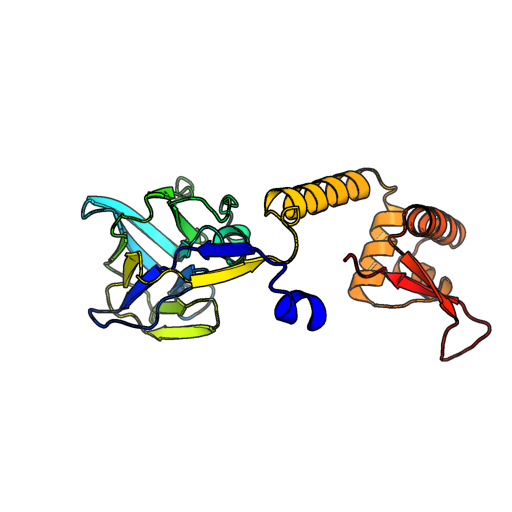ASN A O 1
ATOM 1561 N N . LYS A 1 203 ? 36.280 3.523 -8.950 1.00 92.25 203 LYS A N 1
ATOM 1562 C CA . LYS A 1 203 ? 35.168 3.354 -8.001 1.00 92.25 203 LYS A CA 1
ATOM 1563 C C . LYS A 1 203 ? 34.831 1.893 -7.725 1.00 92.25 203 LYS A C 1
ATOM 1565 O O . LYS A 1 203 ? 34.428 1.563 -6.618 1.00 92.25 203 LYS A O 1
ATOM 1570 N N . THR A 1 204 ? 34.979 1.022 -8.721 1.00 93.38 204 THR A N 1
ATOM 1571 C CA . THR A 1 204 ? 34.680 -0.412 -8.569 1.00 93.38 204 THR A CA 1
ATOM 1572 C C . THR A 1 204 ? 35.882 -1.229 -8.103 1.00 93.38 204 THR A C 1
ATOM 1574 O O . THR A 1 204 ? 35.709 -2.395 -7.761 1.00 93.38 204 THR A O 1
ATOM 1577 N N . LEU A 1 205 ? 37.087 -0.642 -8.119 1.00 94.12 205 LEU A N 1
ATOM 1578 C CA . LEU A 1 205 ? 38.370 -1.315 -7.874 1.00 94.12 205 LEU A CA 1
ATOM 1579 C C . LEU A 1 205 ? 38.617 -2.518 -8.804 1.00 94.12 205 LEU A C 1
ATOM 1581 O O . LEU A 1 205 ? 39.445 -3.385 -8.523 1.00 94.12 205 LEU A O 1
ATOM 1585 N N . LEU A 1 206 ? 37.905 -2.581 -9.932 1.00 94.81 206 LEU A N 1
ATOM 1586 C CA . LEU A 1 206 ? 38.081 -3.622 -10.933 1.00 94.81 206 LEU A CA 1
ATOM 1587 C C . LEU A 1 206 ? 39.210 -3.257 -11.906 1.00 94.81 206 LEU A C 1
ATOM 1589 O O . LEU A 1 206 ? 39.355 -2.092 -12.281 1.00 94.81 206 LEU A O 1
ATOM 1593 N N . PRO A 1 207 ? 39.957 -4.251 -12.421 1.00 95.81 207 PRO A N 1
ATOM 1594 C CA . PRO A 1 207 ? 40.916 -4.017 -13.493 1.00 95.81 207 PRO A CA 1
ATOM 1595 C C . PRO A 1 207 ? 40.250 -3.435 -14.747 1.00 95.81 207 PRO A C 1
ATOM 1597 O O . PRO A 1 207 ? 39.165 -3.872 -15.142 1.00 95.81 207 PRO A O 1
ATOM 1600 N N . ASP A 1 208 ? 40.952 -2.554 -15.464 1.00 93.69 208 ASP A N 1
ATOM 1601 C CA . ASP A 1 208 ? 40.454 -1.906 -16.691 1.00 93.69 208 ASP A CA 1
ATOM 1602 C C . ASP A 1 208 ? 39.922 -2.890 -17.743 1.00 93.69 208 ASP A C 1
ATOM 1604 O O . ASP A 1 208 ? 38.976 -2.588 -18.476 1.00 93.69 208 ASP A O 1
ATOM 1608 N N . ARG A 1 209 ? 40.533 -4.079 -17.835 1.00 93.75 209 ARG A N 1
ATOM 1609 C CA . ARG A 1 209 ? 40.091 -5.147 -18.744 1.00 93.75 209 ARG A CA 1
ATOM 1610 C C . ARG A 1 209 ? 38.709 -5.673 -18.353 1.00 93.75 209 ARG A C 1
ATOM 1612 O O . ARG A 1 209 ? 37.857 -5.833 -19.224 1.00 93.75 209 ARG A O 1
ATOM 1619 N N . THR A 1 210 ? 38.480 -5.878 -17.060 1.00 95.25 210 THR A N 1
ATOM 1620 C CA . THR A 1 210 ? 37.206 -6.345 -16.503 1.00 95.25 210 THR A CA 1
ATOM 1621 C C . THR A 1 210 ? 36.120 -5.287 -16.657 1.00 95.25 210 THR A C 1
ATOM 1623 O O . THR A 1 210 ? 35.016 -5.616 -17.083 1.00 95.25 210 THR A O 1
ATOM 1626 N N . VAL A 1 211 ? 36.444 -4.014 -16.409 1.00 95.19 211 VAL A N 1
ATOM 1627 C CA . VAL A 1 211 ? 35.532 -2.879 -16.636 1.00 95.19 211 VAL A CA 1
ATOM 1628 C C . VAL A 1 211 ? 35.138 -2.787 -18.108 1.00 95.19 211 VAL A C 1
ATOM 1630 O O . VAL A 1 211 ? 33.960 -2.650 -18.428 1.00 95.19 211 VAL A O 1
ATOM 1633 N N . ARG A 1 212 ? 36.099 -2.922 -19.030 1.00 93.81 212 ARG A N 1
ATOM 1634 C CA . ARG A 1 212 ? 35.828 -2.889 -20.476 1.00 93.81 212 ARG A CA 1
ATOM 1635 C C . ARG A 1 212 ? 34.933 -4.047 -20.922 1.00 93.81 212 ARG A C 1
ATOM 1637 O O . ARG A 1 212 ? 34.008 -3.825 -21.702 1.00 93.81 212 ARG A O 1
ATOM 1644 N N . LEU A 1 213 ? 35.196 -5.258 -20.428 1.00 93.69 213 LEU A N 1
ATOM 1645 C CA . LEU A 1 213 ? 34.379 -6.437 -20.717 1.00 93.69 213 LEU A CA 1
ATOM 1646 C C . LEU A 1 213 ? 32.952 -6.262 -20.176 1.00 93.69 213 LEU A C 1
ATOM 1648 O O . LEU A 1 213 ? 31.986 -6.448 -20.911 1.00 93.69 213 LEU A O 1
ATOM 1652 N N . ALA A 1 214 ? 32.818 -5.822 -18.924 1.00 93.38 214 ALA A N 1
ATOM 1653 C CA . ALA A 1 214 ? 31.532 -5.544 -18.292 1.00 93.38 214 ALA A CA 1
ATOM 1654 C C . ALA A 1 214 ? 30.738 -4.458 -19.041 1.00 93.38 214 ALA A C 1
ATOM 1656 O O . ALA A 1 214 ? 29.567 -4.658 -19.356 1.00 93.38 214 ALA A O 1
ATOM 1657 N N . LEU A 1 215 ? 31.380 -3.350 -19.430 1.00 93.50 215 LEU A N 1
ATOM 1658 C CA . LEU A 1 215 ? 30.758 -2.321 -20.270 1.00 93.50 215 LEU A CA 1
ATOM 1659 C C . LEU A 1 215 ? 30.314 -2.874 -21.627 1.00 93.50 215 LEU A C 1
ATOM 1661 O O . LEU A 1 215 ? 29.249 -2.500 -22.106 1.00 93.50 215 LEU A O 1
ATOM 1665 N N . SER A 1 216 ? 31.088 -3.771 -22.244 1.00 92.69 216 SER A N 1
ATOM 1666 C CA . SER A 1 216 ? 30.693 -4.415 -23.502 1.00 92.69 216 SER A CA 1
ATOM 1667 C C . SER A 1 216 ? 29.414 -5.242 -23.340 1.00 92.69 216 SER A C 1
ATOM 1669 O O . SER A 1 216 ? 28.509 -5.113 -24.166 1.00 92.69 216 SER A O 1
ATOM 1671 N N . HIS A 1 217 ? 29.290 -6.014 -22.254 1.00 88.69 217 HIS A N 1
ATOM 1672 C CA . HIS A 1 217 ? 28.062 -6.751 -21.941 1.00 88.69 217 HIS A CA 1
ATOM 1673 C C . HIS A 1 217 ? 26.867 -5.815 -21.723 1.00 88.69 217 HIS A C 1
ATOM 1675 O O . HIS A 1 217 ? 25.800 -6.043 -22.297 1.00 88.69 217 HIS A O 1
ATOM 1681 N N . LEU A 1 218 ? 27.052 -4.748 -20.941 1.00 89.56 218 LEU A N 1
ATOM 1682 C CA . LEU A 1 218 ? 25.994 -3.786 -20.623 1.00 89.56 218 LEU A CA 1
ATOM 1683 C C . LEU A 1 218 ? 25.543 -2.973 -21.845 1.00 89.56 218 LEU A C 1
ATOM 1685 O O . LEU A 1 218 ? 24.346 -2.752 -22.012 1.00 89.56 218 LEU A O 1
ATOM 1689 N N . LEU A 1 219 ? 26.473 -2.577 -22.722 1.00 90.50 219 LEU A N 1
ATOM 1690 C CA . LEU A 1 219 ? 26.171 -1.903 -23.990 1.00 90.50 219 LEU A CA 1
ATOM 1691 C C . LEU A 1 219 ? 25.430 -2.835 -24.951 1.00 90.50 219 LEU A C 1
ATOM 1693 O O . LEU A 1 219 ? 24.444 -2.426 -25.557 1.00 90.50 219 LEU A O 1
ATOM 1697 N N . LYS A 1 220 ? 25.877 -4.094 -25.075 1.00 88.75 220 LYS A N 1
ATOM 1698 C CA . LYS A 1 220 ? 25.249 -5.085 -25.964 1.00 88.75 220 LYS A CA 1
ATOM 1699 C C . LYS A 1 220 ? 23.804 -5.373 -25.561 1.00 88.75 220 LYS A C 1
ATOM 1701 O O . LYS A 1 220 ? 22.959 -5.528 -26.435 1.00 88.75 220 LYS A O 1
ATOM 1706 N N . LYS A 1 221 ? 23.529 -5.445 -24.257 1.00 83.81 221 LYS A N 1
ATOM 1707 C CA . LYS A 1 221 ? 22.171 -5.639 -23.731 1.00 83.81 221 LYS A CA 1
ATOM 1708 C C . LYS A 1 221 ? 21.368 -4.332 -23.581 1.00 83.81 221 LYS A C 1
ATOM 1710 O O . LYS A 1 221 ? 20.210 -4.382 -23.196 1.00 83.81 221 LYS A O 1
ATOM 1715 N N . GLY A 1 222 ? 21.956 -3.169 -23.874 1.00 85.88 222 GLY A N 1
ATOM 1716 C CA . GLY A 1 222 ? 21.252 -1.881 -23.897 1.00 85.88 222 GLY A CA 1
ATOM 1717 C C . GLY A 1 222 ? 21.024 -1.195 -22.541 1.00 85.88 222 GLY A C 1
ATOM 1718 O O . GLY A 1 222 ? 20.446 -0.109 -22.515 1.00 85.88 222 GLY A O 1
ATOM 1719 N N . TYR A 1 223 ? 21.504 -1.750 -21.423 1.00 85.44 223 TYR A N 1
ATOM 1720 C CA . TYR A 1 223 ? 21.333 -1.147 -20.086 1.00 85.44 223 TYR A CA 1
ATOM 1721 C C . TYR A 1 223 ? 22.149 0.124 -19.873 1.00 85.44 223 TYR A C 1
ATOM 1723 O O . TYR A 1 223 ? 21.798 0.969 -19.052 1.00 85.44 223 TYR A O 1
ATOM 1731 N N . VAL A 1 224 ? 23.251 0.255 -20.606 1.00 89.56 224 VAL A N 1
ATOM 1732 C CA . VAL A 1 224 ? 24.131 1.418 -20.564 1.00 89.56 224 VAL A CA 1
ATOM 1733 C C . VAL A 1 224 ? 24.242 1.980 -21.968 1.00 89.56 224 VAL A C 1
ATOM 1735 O O . VAL A 1 224 ? 24.377 1.230 -22.934 1.00 89.56 224 VAL A O 1
ATOM 1738 N N . LYS A 1 225 ? 24.252 3.305 -22.080 1.00 91.44 225 LYS A N 1
ATOM 1739 C CA . LYS A 1 225 ? 24.577 4.017 -23.315 1.00 91.44 225 LYS A CA 1
ATOM 1740 C C . LYS A 1 225 ? 25.853 4.822 -23.151 1.00 91.44 225 LYS A C 1
ATOM 1742 O O . LYS A 1 225 ? 26.237 5.237 -22.059 1.00 91.44 225 LYS A O 1
ATOM 1747 N N . LYS A 1 226 ? 26.510 5.044 -24.283 1.00 92.25 226 LYS A N 1
ATOM 1748 C CA . LYS A 1 226 ? 27.764 5.778 -24.378 1.00 92.25 226 LYS A CA 1
ATOM 1749 C C . LYS A 1 226 ? 27.504 7.167 -24.940 1.00 92.25 226 LYS A C 1
ATOM 1751 O O . LYS A 1 226 ? 26.907 7.292 -26.007 1.00 92.25 226 LYS A O 1
ATOM 1756 N N . LYS A 1 227 ? 27.989 8.195 -24.251 1.00 89.06 227 LYS A N 1
ATOM 1757 C CA . LYS A 1 227 ? 27.920 9.592 -24.686 1.00 89.06 227 LYS A CA 1
ATOM 1758 C C . LYS A 1 227 ? 29.298 10.237 -24.675 1.00 89.06 227 LYS A C 1
ATOM 1760 O O . LYS A 1 227 ? 30.218 9.781 -23.994 1.00 89.06 227 LYS A O 1
ATOM 1765 N N . VAL A 1 228 ? 29.428 11.305 -25.450 1.00 87.19 228 VAL A N 1
ATOM 1766 C CA . VAL A 1 228 ? 30.582 12.201 -25.372 1.00 87.19 228 VAL A CA 1
ATOM 1767 C C . VAL A 1 228 ? 30.448 13.036 -24.101 1.00 87.19 228 VAL A C 1
ATOM 1769 O O . VAL A 1 228 ? 29.355 13.512 -23.787 1.00 87.19 228 VAL A O 1
ATOM 1772 N N . SER A 1 229 ? 31.536 13.176 -23.347 1.00 80.81 229 SER A N 1
ATOM 1773 C CA . SER A 1 229 ? 31.546 14.038 -22.168 1.00 80.81 229 SER A CA 1
ATOM 1774 C C . SER A 1 229 ? 31.421 15.498 -22.591 1.00 80.81 229 SER A C 1
ATOM 1776 O O . SER A 1 229 ? 32.159 15.971 -23.450 1.00 80.81 229 SER A O 1
ATOM 1778 N N . ILE A 1 230 ? 30.511 16.228 -21.947 1.00 78.12 230 ILE A N 1
ATOM 1779 C CA . ILE A 1 230 ? 30.340 17.673 -22.163 1.00 78.12 230 ILE A CA 1
ATOM 1780 C C . ILE A 1 230 ? 31.560 18.446 -21.629 1.00 78.12 230 ILE A C 1
ATOM 1782 O O . ILE A 1 230 ? 31.884 19.514 -22.135 1.00 78.12 230 ILE A O 1
ATOM 1786 N N . ARG A 1 231 ? 32.263 17.895 -20.626 1.00 78.56 231 ARG A N 1
ATOM 1787 C CA . ARG A 1 231 ? 33.443 18.520 -20.000 1.00 78.56 231 ARG A CA 1
ATOM 1788 C C . ARG A 1 231 ? 34.734 18.318 -20.802 1.00 78.56 231 ARG A C 1
ATOM 1790 O O . ARG A 1 231 ? 35.614 19.164 -20.744 1.00 78.56 231 ARG A O 1
ATOM 1797 N N . ASP A 1 232 ? 34.853 17.209 -21.533 1.00 82.38 232 ASP A N 1
ATOM 1798 C CA . ASP A 1 232 ? 35.973 16.934 -22.444 1.00 82.38 232 ASP A CA 1
ATOM 1799 C C . ASP A 1 232 ? 35.473 16.073 -23.608 1.00 82.38 232 ASP A C 1
ATOM 1801 O O . ASP A 1 232 ? 35.229 14.876 -23.447 1.00 82.38 232 ASP A O 1
ATOM 1805 N N . ALA A 1 233 ? 35.357 16.665 -24.798 1.00 81.00 233 ALA A N 1
ATOM 1806 C CA . ALA A 1 233 ? 34.808 15.998 -25.979 1.00 81.00 233 ALA A CA 1
ATOM 1807 C C . ALA A 1 233 ? 35.619 14.768 -26.445 1.00 81.00 233 ALA A C 1
ATOM 1809 O O . ALA A 1 233 ? 35.129 13.955 -27.231 1.00 81.00 233 ALA A O 1
ATOM 1810 N N . ARG A 1 234 ? 36.854 14.594 -25.955 1.00 81.88 234 ARG A N 1
ATOM 1811 C CA . ARG A 1 234 ? 37.686 13.411 -26.238 1.00 81.88 234 ARG A CA 1
ATOM 1812 C C . ARG A 1 234 ? 37.334 12.227 -25.341 1.00 81.88 234 ARG A C 1
ATOM 1814 O O . ARG A 1 234 ? 37.689 11.088 -25.651 1.00 81.88 234 ARG A O 1
ATOM 1821 N N . GLN A 1 235 ? 36.644 12.476 -24.232 1.00 83.94 235 GLN A N 1
ATOM 1822 C CA . GLN A 1 235 ? 36.285 11.460 -23.257 1.00 83.94 235 GLN A CA 1
ATOM 1823 C C . GLN A 1 235 ? 34.878 10.922 -23.495 1.00 83.94 235 GLN A C 1
ATOM 1825 O O . GLN A 1 235 ? 33.950 11.620 -23.907 1.00 83.94 235 GLN A O 1
ATOM 1830 N N . LYS A 1 236 ? 34.725 9.634 -23.199 1.00 89.75 236 LYS A N 1
ATOM 1831 C CA . LYS A 1 236 ? 33.457 8.917 -23.280 1.00 89.75 236 LYS A CA 1
ATOM 1832 C C . LYS A 1 236 ? 32.954 8.644 -21.871 1.00 89.75 236 LYS A C 1
ATOM 1834 O O . LYS A 1 236 ? 33.684 8.067 -21.065 1.00 89.75 236 LYS A O 1
ATOM 1839 N N . ILE A 1 237 ? 31.712 9.034 -21.621 1.00 92.12 237 ILE A N 1
ATOM 1840 C CA . ILE A 1 237 ? 30.979 8.727 -20.395 1.00 92.12 237 ILE A CA 1
ATOM 1841 C C . ILE A 1 237 ? 29.904 7.686 -20.687 1.00 92.12 237 ILE A C 1
ATOM 1843 O O . ILE A 1 237 ? 29.364 7.603 -21.796 1.00 92.12 237 ILE A O 1
ATOM 1847 N N . TYR A 1 238 ? 29.629 6.876 -19.681 1.00 93.81 238 TYR A N 1
ATOM 1848 C CA . TYR A 1 238 ? 28.649 5.808 -19.705 1.00 93.81 238 TYR A CA 1
ATOM 1849 C C . TYR A 1 238 ? 27.548 6.168 -18.714 1.00 93.81 238 TYR A C 1
AT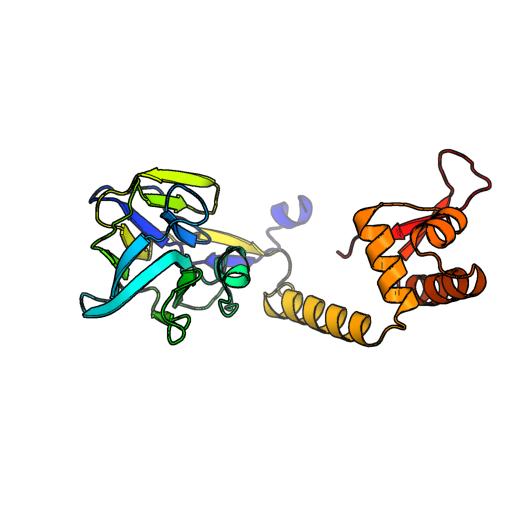OM 1851 O O . TYR A 1 238 ? 27.845 6.580 -17.598 1.00 93.81 238 TYR A O 1
ATOM 1859 N N . GLU A 1 239 ? 26.290 6.051 -19.125 1.00 91.94 239 GLU A N 1
ATOM 1860 C CA . GLU A 1 239 ? 25.125 6.328 -18.279 1.00 91.94 239 GLU A CA 1
ATOM 1861 C C . GLU A 1 239 ? 24.078 5.228 -18.454 1.00 91.94 239 GLU A C 1
ATOM 1863 O O . GLU A 1 239 ? 24.001 4.602 -19.517 1.00 91.94 239 GLU A O 1
ATOM 1868 N N . ILE A 1 240 ? 23.254 5.011 -17.428 1.00 90.00 240 ILE A N 1
ATOM 1869 C CA . ILE A 1 240 ? 22.137 4.070 -17.513 1.00 90.00 240 ILE A CA 1
ATOM 1870 C C . ILE A 1 240 ? 21.136 4.562 -18.561 1.00 90.00 240 ILE A C 1
ATOM 1872 O O . ILE A 1 240 ? 20.753 5.737 -18.609 1.00 90.00 240 ILE A O 1
ATOM 1876 N N . THR A 1 241 ? 20.703 3.652 -19.426 1.00 83.94 241 THR A N 1
ATOM 1877 C CA . THR A 1 241 ? 19.573 3.897 -20.316 1.00 83.94 241 THR A CA 1
ATOM 1878 C C . THR A 1 241 ? 18.315 3.950 -19.454 1.00 83.94 241 THR A C 1
ATOM 1880 O O . THR A 1 241 ? 17.983 2.956 -18.818 1.00 83.94 241 THR A O 1
ATOM 1883 N N . LYS A 1 242 ? 17.620 5.099 -19.391 1.00 59.72 242 LYS A N 1
ATOM 1884 C CA . LYS A 1 242 ? 16.293 5.167 -18.755 1.00 59.72 242 LYS A CA 1
ATOM 1885 C C . LYS A 1 242 ? 15.419 4.085 -19.392 1.00 59.72 242 LYS A C 1
ATOM 1887 O O . LYS A 1 242 ? 15.189 4.126 -20.597 1.00 59.72 242 LYS A O 1
ATOM 1892 N N . ILE A 1 243 ? 15.021 3.106 -18.589 1.00 53.50 243 ILE A N 1
ATOM 1893 C CA . ILE A 1 243 ? 14.124 2.032 -19.004 1.00 53.50 243 ILE A CA 1
ATOM 1894 C C . ILE A 1 243 ? 12.734 2.674 -19.115 1.00 53.50 243 ILE A C 1
ATOM 1896 O O . ILE A 1 243 ? 12.186 3.093 -18.098 1.00 53.50 243 ILE A O 1
ATOM 1900 N N . GLU A 1 244 ? 12.212 2.826 -20.336 1.00 35.75 244 GLU A N 1
ATOM 1901 C CA . GLU A 1 244 ? 10.808 3.203 -20.601 1.00 35.75 244 GLU A CA 1
ATOM 1902 C C . GLU A 1 244 ? 9.867 1.974 -20.609 1.00 35.75 244 GLU A C 1
ATOM 1904 O O . GLU A 1 244 ? 10.243 0.863 -21.063 1.00 35.75 244 GLU A O 1
#